Protein AF-A0A8K1RCS8-F1 (afdb_monomer)

Mean predicted aligned error: 13.16 Å

pLDDT: mean 82.78, std 12.38, range [50.38, 97.38]

Organism: NCBI:txid2218478

Foldseek 3Di:
DVPPVVVVVVVVVLVVLLVVLLVLLVPDDLADVVVVVVCPDPVNVVLLVLLVVLLVCVVVVVLVVPDPVVNVVSVVSVVVNVVVVVVVLVNSVVSLVVCVPVVLVSLQPDDDPSRVVSSVSSNVSNVCVSVCVVVVVVVVVLVVLVVVQVVCVVVVHHRDRVVVVVVVCCVPVNDDPPVVVVVVVVVVVVVVVVVVVVVVVVVVVLVPDDPVVNVVVVVVVVVVVVVD

Sequence (228 aa):
MKNKCHQILLSKIEKNSICLGIKKGYNIGILPDNLYKLYNNIVIRILRFIGGVCLLLVFTSYYLKLPIILHNFIIIIGFIQSMQILIILLIKIIYGIYTLKYKSKEFEVRNSPLNQYATQIARIIYCAKIGCAVTGGTAATIAAGASFDSVLEAAGREKVFVPMLGSLYKSVFGELSSHTQERINNIVNSTEANSDNNVSEMIKNYQSMSDQDRLEFLSEINRELEKK

Secondary structure (DSSP, 8-state):
-HHHHHHHHHHHHHHHHHHHHHHHHHHS-SS-HHHHHHHTSHHHHHHHHHHHHHHHHHHTTGGGGS-HHHHHHHHHHHHHHHHHHHHHHHHHHHHHHHHHHH-GGGG---SSTHHHHHHHHHHHHHHHHHHHHHHHHHHHHHHHHHHHHHHHHHTT----HHHHHHHHHHHHH-PPPHHHHHHHHHHHHHHHHHHHHHHHHHHHHHHHS-HHHHHHHHHHHHHHHHT-

Solvent-accessible surface area (backbone atoms only — not comparable to full-atom values): 12337 Å² total; per-residue (Å²): 123,78,65,62,60,52,52,53,51,49,57,56,51,48,57,53,43,48,51,49,15,50,55,51,25,64,70,55,76,64,63,60,69,70,57,52,56,54,57,69,33,67,68,54,47,50,50,51,52,55,17,48,53,27,34,50,31,59,74,68,53,56,43,76,80,50,60,74,76,55,39,58,52,34,52,54,41,17,50,53,38,51,51,51,55,52,55,51,49,51,50,37,50,54,48,42,53,46,44,62,70,76,42,50,72,80,47,57,59,65,100,48,83,75,23,55,59,20,22,51,48,11,49,52,48,37,50,44,55,58,46,44,65,51,44,55,56,48,51,53,49,51,53,50,32,47,54,48,25,53,54,30,44,77,71,78,39,78,64,58,45,58,61,52,50,51,51,52,48,36,72,75,73,42,79,75,52,70,70,56,50,51,50,50,48,53,50,50,53,53,48,52,54,50,49,54,49,52,53,52,49,51,49,50,52,57,69,71,44,53,75,66,57,44,52,52,54,52,50,53,54,52,57,57,59,75,74,110

Structure (mmCIF, N/CA/C/O backbone):
data_AF-A0A8K1RCS8-F1
#
_entry.id   AF-A0A8K1RCS8-F1
#
loop_
_atom_site.group_PDB
_atom_site.id
_atom_site.type_symbol
_atom_site.label_atom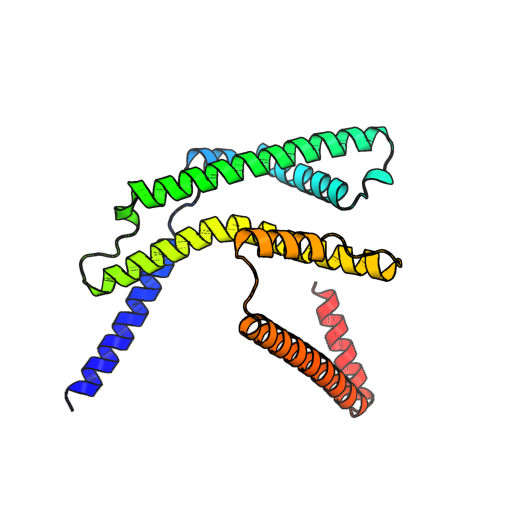_id
_atom_site.label_alt_id
_atom_site.label_comp_id
_atom_site.label_asym_id
_atom_site.label_entity_id
_atom_site.label_seq_id
_atom_site.pdbx_PDB_ins_code
_atom_site.Cartn_x
_atom_site.Cartn_y
_atom_site.Cartn_z
_atom_site.occupancy
_atom_site.B_iso_or_equiv
_atom_site.auth_seq_id
_atom_site.auth_comp_id
_atom_site.auth_asym_id
_atom_site.auth_atom_id
_atom_site.pdbx_PDB_model_num
ATOM 1 N N . MET A 1 1 ? -28.996 -18.098 39.422 1.00 51.28 1 MET A N 1
ATOM 2 C CA . MET A 1 1 ? -29.442 -18.038 38.003 1.00 51.28 1 MET A CA 1
ATOM 3 C C . MET A 1 1 ? -29.463 -16.636 37.366 1.00 51.28 1 MET A C 1
ATOM 5 O O . MET A 1 1 ? -29.365 -16.574 36.148 1.00 51.28 1 MET A O 1
ATOM 9 N N . LYS A 1 2 ? -29.501 -15.514 38.113 1.00 50.38 2 LYS A N 1
ATOM 10 C CA . LYS A 1 2 ? -29.505 -14.143 37.539 1.00 50.38 2 LYS A CA 1
ATOM 11 C C . LYS A 1 2 ? -28.239 -13.726 36.749 1.00 50.38 2 LYS A C 1
ATOM 13 O O . LYS A 1 2 ? -28.338 -12.848 35.902 1.00 50.38 2 LYS A O 1
ATOM 18 N N . ASN A 1 3 ? -27.087 -14.385 36.930 1.00 61.44 3 ASN A N 1
ATOM 19 C CA . ASN A 1 3 ? -25.831 -13.991 36.259 1.00 61.44 3 ASN A CA 1
ATOM 20 C C . ASN A 1 3 ? -25.686 -14.452 34.799 1.00 61.44 3 ASN A C 1
ATOM 22 O O . ASN A 1 3 ? -25.010 -13.788 34.018 1.00 61.44 3 ASN A O 1
ATOM 26 N N . LYS A 1 4 ? -26.331 -15.553 34.392 1.00 68.81 4 LYS A N 1
ATOM 27 C CA . LYS A 1 4 ? -26.118 -16.123 33.048 1.00 68.81 4 LYS A CA 1
ATOM 28 C C . LYS A 1 4 ? -26.803 -15.295 31.953 1.00 68.81 4 LYS A C 1
ATOM 30 O O . LYS A 1 4 ? -26.231 -15.070 30.895 1.00 68.81 4 LYS A O 1
ATOM 35 N N . CYS A 1 5 ? -27.998 -14.775 32.240 1.00 53.81 5 CYS A N 1
ATOM 36 C CA . CYS A 1 5 ? -28.732 -13.909 31.314 1.00 53.81 5 CYS A CA 1
ATOM 37 C C . CYS A 1 5 ? -28.045 -12.542 31.150 1.00 53.81 5 CYS A C 1
ATOM 39 O O . CYS A 1 5 ? -27.926 -12.043 30.034 1.00 53.81 5 CYS A O 1
ATOM 41 N N . HIS A 1 6 ? -27.502 -11.981 32.239 1.00 56.72 6 HIS A N 1
ATOM 42 C CA . HIS A 1 6 ? -26.775 -10.713 32.191 1.00 56.72 6 HIS A CA 1
ATOM 43 C C . HIS A 1 6 ? -25.483 -10.814 31.362 1.00 56.72 6 HIS A C 1
ATOM 45 O O . HIS A 1 6 ? -25.222 -9.930 30.551 1.00 56.72 6 HIS A O 1
ATOM 51 N N . GLN A 1 7 ? -24.737 -11.922 31.474 1.00 67.56 7 GLN A N 1
ATOM 52 C CA . GLN A 1 7 ? -23.548 -12.172 30.645 1.00 67.56 7 GLN A CA 1
ATOM 53 C C . GLN A 1 7 ? -23.877 -12.331 29.152 1.00 67.56 7 GLN A C 1
ATOM 55 O O . GLN A 1 7 ? -23.175 -11.777 28.307 1.00 67.56 7 GLN A O 1
ATOM 60 N N . ILE A 1 8 ? -24.963 -13.031 28.805 1.00 71.06 8 ILE A N 1
ATOM 61 C CA . ILE A 1 8 ? -25.374 -13.193 27.399 1.00 71.06 8 ILE A CA 1
ATOM 62 C C . ILE A 1 8 ? -25.787 -11.839 26.800 1.00 71.06 8 ILE A C 1
ATOM 64 O O . ILE A 1 8 ? -25.377 -11.514 25.684 1.00 71.06 8 ILE A O 1
ATOM 68 N N . LEU A 1 9 ? -26.530 -11.019 27.550 1.00 61.28 9 LEU A N 1
ATOM 69 C CA . LEU A 1 9 ? -26.919 -9.669 27.128 1.00 61.28 9 LEU A CA 1
ATOM 70 C C . LEU A 1 9 ? -25.708 -8.743 26.960 1.00 61.28 9 LEU A C 1
ATOM 72 O O . LEU A 1 9 ? -25.610 -8.078 25.932 1.00 61.28 9 LEU A O 1
ATOM 76 N N . LEU A 1 10 ? -24.759 -8.755 27.903 1.00 58.88 10 LEU A N 1
ATOM 77 C CA . LEU A 1 10 ? -23.519 -7.977 27.802 1.00 58.88 10 LEU A CA 1
ATOM 78 C C . LEU A 1 10 ? -22.701 -8.381 26.569 1.00 58.88 10 LEU A C 1
ATOM 80 O O . LEU A 1 10 ? -22.340 -7.511 25.783 1.00 58.88 10 LEU A O 1
ATOM 84 N N . SER A 1 11 ? -22.539 -9.683 26.305 1.00 64.25 11 SER A N 1
ATOM 85 C CA . SER A 1 11 ? -21.793 -10.161 25.128 1.00 64.25 11 SER A CA 1
ATOM 86 C C . SER A 1 11 ? -22.438 -9.766 23.789 1.00 64.25 11 SER A C 1
ATOM 88 O O . SER A 1 11 ? -21.748 -9.505 22.801 1.00 64.25 11 SER A O 1
ATOM 90 N N . LYS A 1 12 ? -23.777 -9.694 23.733 1.00 62.44 12 LYS A N 1
ATOM 91 C CA . LYS A 1 12 ? -24.521 -9.308 22.523 1.00 62.44 12 LYS A CA 1
ATOM 92 C C . LYS A 1 12 ? -24.509 -7.790 22.315 1.00 62.44 12 LYS A C 1
ATOM 94 O O . LYS A 1 12 ? -24.445 -7.330 21.176 1.00 62.44 12 LYS A O 1
ATOM 99 N N . ILE A 1 13 ? -24.527 -7.020 23.404 1.00 59.69 13 ILE A N 1
ATOM 100 C CA . ILE A 1 13 ? -24.398 -5.558 23.386 1.00 59.69 13 ILE A CA 1
ATOM 101 C C . ILE A 1 13 ? -22.963 -5.144 23.008 1.00 59.69 13 ILE A C 1
ATOM 103 O O . ILE A 1 13 ? -22.799 -4.253 22.176 1.00 59.69 13 ILE A O 1
ATOM 107 N N . GLU A 1 14 ? -21.936 -5.824 23.529 1.00 61.47 14 GLU A N 1
ATOM 108 C CA . GLU A 1 14 ? -20.519 -5.573 23.206 1.00 61.47 14 GLU A CA 1
ATOM 109 C C . GLU A 1 14 ? -20.187 -5.828 21.733 1.00 61.47 14 GLU A C 1
ATOM 111 O O . GLU A 1 14 ? -19.519 -5.018 21.089 1.00 61.47 14 GLU A O 1
ATOM 116 N N . LYS A 1 15 ? -20.701 -6.919 21.149 1.00 66.38 15 LYS A N 1
ATOM 117 C CA . LYS A 1 15 ? -20.493 -7.193 19.717 1.00 66.38 15 LYS A CA 1
ATOM 118 C C . LYS A 1 15 ? -21.086 -6.096 18.831 1.00 66.38 15 LYS A C 1
ATOM 120 O O . LYS A 1 15 ? -20.475 -5.711 17.833 1.00 66.38 15 LYS A O 1
ATOM 125 N N . ASN A 1 16 ? -22.238 -5.551 19.218 1.00 76.00 16 ASN A N 1
ATOM 126 C CA . ASN A 1 16 ? -22.871 -4.467 18.475 1.00 76.00 16 ASN A CA 1
ATOM 127 C C . ASN A 1 16 ? -22.120 -3.135 18.635 1.00 76.00 16 ASN A C 1
ATOM 129 O O . ASN A 1 16 ? -21.988 -2.405 17.653 1.00 76.00 16 ASN A O 1
ATOM 133 N N . SER A 1 17 ? -21.583 -2.821 19.818 1.00 77.19 17 SER A N 1
ATOM 134 C CA . SER A 1 17 ? -20.867 -1.557 20.055 1.00 77.19 17 SER A CA 1
ATOM 135 C C . SER A 1 17 ? -19.492 -1.508 19.379 1.00 77.19 17 SER A C 1
ATOM 137 O O . SER A 1 17 ? -19.148 -0.486 18.779 1.00 77.19 17 SER A O 1
ATOM 139 N N . ILE A 1 18 ? -18.736 -2.612 19.383 1.00 80.56 18 ILE A N 1
ATOM 140 C CA . ILE A 1 18 ? -17.445 -2.707 18.678 1.00 80.56 18 ILE A CA 1
ATOM 141 C C . ILE A 1 18 ? -17.654 -2.588 17.163 1.00 80.56 18 ILE A C 1
ATOM 143 O O . ILE A 1 18 ? -16.972 -1.801 16.506 1.00 80.56 18 ILE A O 1
ATOM 147 N N . CYS A 1 19 ? -18.640 -3.303 16.610 1.00 83.56 19 CYS A N 1
ATOM 148 C CA . CYS A 1 19 ? -18.980 -3.227 15.186 1.00 83.56 19 CYS A CA 1
ATOM 149 C C . CYS A 1 19 ? -19.394 -1.804 14.771 1.00 83.56 19 CYS A C 1
ATOM 151 O O . CYS A 1 19 ? -18.969 -1.308 13.726 1.00 83.56 19 CYS A O 1
ATOM 153 N N . LEU A 1 20 ? -20.154 -1.103 15.621 1.00 84.06 20 LEU A N 1
ATOM 154 C CA . LEU A 1 20 ? -20.502 0.304 15.411 1.00 84.06 20 LEU A CA 1
ATOM 155 C C . LEU A 1 20 ? -19.265 1.214 15.412 1.00 84.06 20 LEU A C 1
ATOM 157 O O . LEU A 1 20 ? -19.155 2.069 14.533 1.00 84.06 20 LEU A O 1
ATOM 161 N N . GLY A 1 21 ? -18.327 1.015 16.344 1.00 83.06 21 GLY A N 1
ATOM 162 C CA . GLY A 1 21 ? -17.055 1.746 16.384 1.00 83.06 21 GLY A CA 1
ATOM 163 C C . GLY A 1 21 ? -16.216 1.534 15.119 1.00 83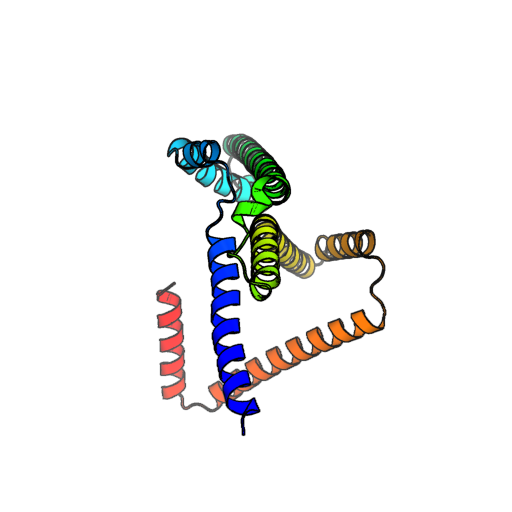.06 21 GLY A C 1
ATOM 164 O O . GLY A 1 21 ? -15.770 2.507 14.508 1.00 83.06 21 GLY A O 1
ATOM 165 N N . ILE A 1 22 ? -16.084 0.280 14.668 1.00 84.81 22 ILE A N 1
ATOM 166 C CA . ILE A 1 22 ? -15.388 -0.080 13.420 1.00 84.81 22 ILE A CA 1
ATOM 167 C C . ILE A 1 22 ? -16.052 0.591 12.217 1.00 84.81 22 ILE A C 1
ATOM 169 O O . ILE A 1 22 ? -15.390 1.296 11.454 1.00 84.81 22 ILE A O 1
ATOM 173 N N . LYS A 1 23 ? -17.372 0.425 12.064 1.00 87.44 23 LYS A N 1
ATOM 174 C CA . LYS A 1 23 ? -18.139 1.000 10.950 1.00 87.44 23 LYS A CA 1
ATOM 175 C C . LYS A 1 23 ? -18.015 2.523 10.914 1.00 87.44 23 LYS A C 1
ATOM 177 O O . LYS A 1 23 ? -17.858 3.103 9.841 1.00 87.44 23 LYS A O 1
ATOM 182 N N . LYS A 1 24 ? -18.052 3.175 12.079 1.00 86.75 24 LYS A N 1
ATOM 183 C CA . LYS A 1 24 ? -17.934 4.632 12.179 1.00 86.75 24 LYS A CA 1
ATOM 184 C C . LYS A 1 24 ? -16.521 5.112 11.848 1.00 86.75 24 LYS A C 1
ATOM 186 O O . LYS A 1 24 ? -16.384 5.998 11.013 1.00 86.75 24 LYS A O 1
ATOM 191 N N . GLY A 1 25 ? -15.488 4.487 12.418 1.00 85.19 25 GLY A N 1
ATOM 192 C CA . GLY A 1 25 ? -14.090 4.791 12.090 1.00 85.19 25 GLY A CA 1
ATOM 193 C C . GLY A 1 25 ? -13.772 4.586 10.604 1.00 85.19 25 GLY A C 1
ATOM 194 O O . GLY A 1 25 ? -13.033 5.372 10.011 1.00 85.19 25 GLY A O 1
ATOM 195 N N . TYR A 1 26 ? -14.386 3.580 9.970 1.00 87.44 26 TYR A N 1
ATOM 196 C CA . TYR A 1 26 ? -14.223 3.320 8.541 1.00 87.44 26 TYR A CA 1
ATOM 197 C C . TYR A 1 26 ? -14.931 4.352 7.651 1.00 87.44 26 TYR A C 1
ATOM 199 O O . TYR A 1 26 ? -14.370 4.753 6.631 1.00 87.44 26 TYR A O 1
ATOM 207 N N . ASN A 1 27 ? -16.118 4.825 8.037 1.00 89.88 27 ASN A N 1
ATOM 208 C CA . ASN A 1 27 ? -16.892 5.783 7.240 1.00 89.88 27 ASN A CA 1
ATOM 209 C C . ASN A 1 27 ? -16.335 7.214 7.254 1.00 89.88 27 ASN A C 1
ATOM 211 O O . ASN A 1 27 ? -16.700 8.007 6.390 1.00 89.88 27 ASN A O 1
ATOM 215 N N . ILE A 1 28 ? -15.453 7.560 8.195 1.00 91.25 28 ILE A N 1
ATOM 216 C CA . ILE A 1 28 ? -14.842 8.893 8.231 1.00 91.25 28 ILE A CA 1
ATOM 217 C C . ILE A 1 28 ? -13.851 9.036 7.063 1.00 91.25 28 ILE A C 1
ATOM 219 O O . ILE A 1 28 ? -12.976 8.186 6.825 1.00 91.25 28 ILE A O 1
ATOM 223 N N . GLY A 1 29 ? -14.023 10.118 6.301 1.00 91.19 29 GLY A N 1
ATOM 224 C CA . GLY A 1 29 ? -13.191 10.456 5.151 1.00 91.19 29 GLY A CA 1
ATOM 225 C C . GLY A 1 29 ? -11.774 10.847 5.574 1.00 91.19 29 GLY A C 1
ATOM 226 O O . GLY A 1 29 ? -11.593 11.655 6.476 1.00 91.19 29 GLY A O 1
ATOM 227 N N . ILE A 1 30 ? -10.765 10.280 4.907 1.00 89.56 30 ILE A N 1
ATOM 228 C CA . ILE A 1 30 ? -9.340 10.557 5.188 1.00 89.56 30 ILE A CA 1
ATOM 229 C C . ILE A 1 30 ? -8.840 11.801 4.439 1.00 89.56 30 ILE A C 1
ATOM 231 O O . ILE A 1 30 ? -7.794 12.349 4.772 1.00 89.56 30 ILE A O 1
ATOM 235 N N . LEU A 1 31 ? -9.542 12.223 3.385 1.00 89.56 31 LEU A N 1
ATOM 236 C CA . LEU A 1 31 ? -9.171 13.385 2.580 1.00 89.56 31 LEU A CA 1
ATOM 237 C C . LEU A 1 31 ? -10.217 14.485 2.744 1.00 89.56 31 LEU A C 1
ATOM 239 O O . LEU A 1 31 ? -11.400 14.170 2.873 1.00 89.56 31 LEU A O 1
ATOM 243 N N . PRO A 1 32 ? -9.804 15.757 2.659 1.00 91.25 32 PRO A N 1
ATOM 244 C CA . PRO A 1 32 ? -10.74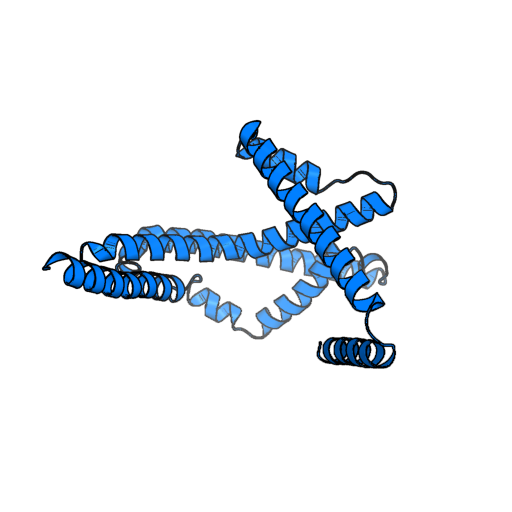5 16.854 2.526 1.00 91.25 32 PRO A CA 1
ATOM 245 C C . PRO A 1 32 ? -11.445 16.801 1.159 1.00 91.25 32 PRO A C 1
ATOM 247 O O . PRO A 1 32 ? -10.852 16.402 0.151 1.00 91.25 32 PRO A O 1
ATOM 250 N N . ASP A 1 33 ? -12.691 17.270 1.107 1.00 92.81 33 ASP A N 1
ATOM 251 C CA . ASP A 1 33 ? -13.561 17.162 -0.075 1.00 92.81 33 ASP A CA 1
ATOM 252 C C . ASP A 1 33 ? -12.970 17.824 -1.329 1.00 92.81 33 ASP A C 1
ATOM 254 O O . ASP A 1 33 ? -13.123 17.326 -2.444 1.00 92.81 33 ASP A O 1
ATOM 258 N N . ASN A 1 34 ? -12.229 18.922 -1.157 1.00 92.88 34 ASN A N 1
ATOM 259 C CA . ASN A 1 34 ? -11.560 19.618 -2.260 1.00 92.88 34 ASN A CA 1
ATOM 260 C C . ASN A 1 34 ? -10.504 18.734 -2.938 1.00 92.88 34 ASN A C 1
ATOM 262 O O . ASN A 1 34 ? -10.410 18.702 -4.165 1.00 92.88 34 ASN A O 1
ATOM 266 N N . LEU A 1 35 ? -9.745 17.968 -2.148 1.00 92.00 35 LEU A N 1
ATOM 267 C CA . LEU A 1 35 ? -8.784 17.004 -2.679 1.00 92.00 35 LEU A CA 1
ATOM 268 C C . LEU A 1 35 ? -9.494 15.830 -3.345 1.00 92.00 35 LEU A C 1
ATOM 270 O O . LEU A 1 35 ? -9.018 15.353 -4.369 1.00 92.00 35 LEU A O 1
ATOM 274 N N . TYR A 1 36 ? -10.638 15.393 -2.814 1.00 92.38 36 TYR A N 1
ATOM 275 C CA . TYR A 1 36 ? -11.432 14.340 -3.447 1.00 92.38 36 TYR A CA 1
ATOM 276 C C . TYR A 1 36 ? -11.894 14.752 -4.853 1.00 92.38 36 TYR A C 1
ATOM 278 O O . TYR A 1 36 ? -11.739 13.987 -5.805 1.00 92.38 36 TYR A O 1
ATOM 286 N N . LYS A 1 37 ? -12.365 15.997 -5.013 1.00 94.69 37 LYS A N 1
ATOM 287 C CA . LYS A 1 37 ? -12.727 16.565 -6.323 1.00 94.69 37 LYS A CA 1
ATOM 288 C C . LYS A 1 37 ? -11.536 16.615 -7.282 1.00 94.69 37 LYS A C 1
ATOM 290 O O . LYS A 1 37 ? -11.675 16.211 -8.433 1.00 94.69 37 LYS A O 1
ATOM 295 N N . LEU A 1 38 ? -10.366 17.051 -6.805 1.00 93.00 38 LEU A N 1
ATOM 296 C CA . LEU A 1 38 ? -9.138 17.077 -7.609 1.00 93.00 38 LEU A CA 1
ATOM 297 C C . LEU A 1 38 ? -8.734 15.669 -8.073 1.00 93.00 38 LEU A C 1
ATOM 299 O O . LEU A 1 38 ? -8.384 15.468 -9.232 1.00 93.00 38 LEU A O 1
ATOM 303 N N . TYR A 1 39 ? -8.820 14.686 -7.178 1.00 90.62 39 TYR A N 1
ATOM 304 C CA . TYR A 1 39 ? -8.468 13.293 -7.455 1.00 90.62 39 TYR A CA 1
ATOM 305 C C . TYR A 1 39 ? -9.402 12.592 -8.427 1.00 90.62 39 TYR A C 1
ATOM 307 O O . TYR A 1 39 ? -8.977 11.687 -9.146 1.00 90.62 39 TYR A O 1
ATOM 315 N N . ASN A 1 40 ? -10.673 12.982 -8.420 1.00 93.94 40 ASN A N 1
ATOM 316 C CA . ASN A 1 40 ? -11.662 12.412 -9.315 1.00 93.94 40 ASN A CA 1
ATOM 317 C C . ASN A 1 40 ? -11.581 13.004 -10.733 1.00 93.94 40 ASN A C 1
ATOM 319 O O . ASN A 1 40 ? -12.285 12.550 -11.631 1.00 93.94 40 ASN A O 1
ATOM 323 N N . ASN A 1 41 ? -10.717 14.001 -10.956 1.00 96.69 41 ASN A N 1
ATOM 324 C CA . ASN A 1 41 ? -10.464 14.531 -12.287 1.00 96.69 41 ASN A CA 1
ATOM 325 C C . ASN A 1 41 ? -9.743 13.484 -13.156 1.00 96.69 41 ASN A C 1
ATOM 327 O O . ASN A 1 41 ? -8.716 12.920 -12.763 1.00 96.69 41 ASN A O 1
ATOM 331 N N . ILE A 1 42 ? -10.266 13.252 -14.363 1.00 97.06 42 ILE A N 1
ATOM 332 C CA . ILE A 1 42 ? -9.737 12.270 -15.315 1.00 97.06 42 ILE A CA 1
ATOM 333 C C . ILE A 1 42 ? -8.264 12.522 -15.665 1.00 97.06 42 ILE A C 1
ATOM 335 O O . ILE A 1 42 ? -7.488 11.572 -15.746 1.00 97.06 42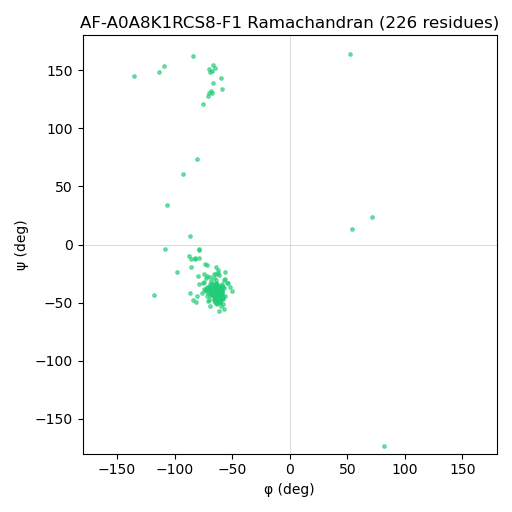 ILE A O 1
ATOM 339 N N . VAL A 1 43 ? -7.853 13.789 -15.780 1.00 96.12 43 VAL A N 1
ATOM 340 C CA . VAL A 1 43 ? -6.476 14.170 -16.130 1.00 96.12 43 VAL A CA 1
ATOM 341 C C . VAL A 1 43 ? -5.503 13.728 -15.041 1.00 96.12 43 VAL A C 1
ATOM 343 O O . VAL A 1 43 ? -4.498 13.083 -15.328 1.00 96.12 43 VAL A O 1
ATOM 346 N N . ILE A 1 44 ? -5.834 13.997 -13.775 1.00 94.31 44 ILE A N 1
ATOM 347 C CA . ILE A 1 44 ? -5.014 13.592 -12.624 1.00 94.31 44 ILE A CA 1
ATOM 348 C C . ILE A 1 44 ? -4.959 12.067 -12.508 1.00 94.31 44 ILE A C 1
ATOM 350 O O . ILE A 1 44 ? -3.919 11.507 -12.160 1.00 94.31 44 ILE A O 1
ATOM 354 N N . ARG A 1 45 ? -6.058 11.376 -12.831 1.00 94.94 45 ARG A N 1
ATOM 355 C CA . ARG A 1 45 ? -6.109 9.911 -12.812 1.00 94.94 45 ARG A CA 1
ATOM 356 C C . ARG A 1 45 ? -5.188 9.290 -13.864 1.00 94.94 45 ARG A C 1
ATOM 358 O O . ARG A 1 45 ? -4.469 8.349 -13.529 1.00 94.94 45 ARG A O 1
ATOM 365 N N . ILE A 1 46 ? -5.192 9.821 -15.088 1.00 95.88 46 ILE A N 1
ATOM 366 C CA . ILE A 1 46 ? -4.303 9.377 -16.173 1.00 95.88 46 ILE A CA 1
ATOM 367 C C . ILE A 1 46 ? -2.847 9.692 -15.822 1.00 95.88 46 ILE A C 1
ATOM 369 O O . ILE A 1 46 ? -2.006 8.797 -15.891 1.00 95.88 46 ILE A O 1
ATOM 373 N N . LEU A 1 47 ? -2.564 10.917 -15.363 1.00 94.94 47 LEU A N 1
ATOM 374 C CA . LEU A 1 47 ? -1.221 11.323 -14.943 1.00 94.94 47 LEU A CA 1
ATOM 375 C C . LEU A 1 47 ? -0.675 10.395 -13.855 1.00 94.94 47 LEU A C 1
ATOM 377 O O . LEU A 1 47 ? 0.453 9.937 -13.965 1.00 94.94 47 LEU A O 1
ATOM 381 N N . ARG A 1 48 ? -1.494 10.044 -12.855 1.00 93.81 48 ARG A N 1
ATOM 382 C CA . ARG A 1 48 ? -1.102 9.119 -11.783 1.00 93.81 48 ARG A CA 1
ATOM 383 C C . ARG A 1 48 ? -0.803 7.713 -12.298 1.00 93.81 48 ARG A C 1
ATOM 385 O O . ARG A 1 48 ? 0.084 7.050 -11.771 1.00 93.81 48 ARG A O 1
ATOM 392 N N . PHE A 1 49 ? -1.565 7.237 -13.281 1.00 95.94 49 PHE A N 1
ATOM 393 C CA . PHE A 1 49 ? -1.346 5.917 -13.865 1.00 95.94 49 PHE A CA 1
ATOM 394 C C . PHE A 1 49 ? -0.041 5.883 -14.668 1.00 95.94 49 PHE A C 1
ATOM 396 O O . PHE A 1 49 ? 0.829 5.066 -14.373 1.00 95.94 49 PHE A O 1
ATOM 403 N N . ILE A 1 50 ? 0.134 6.822 -15.604 1.00 96.94 50 ILE A N 1
ATOM 404 C CA . ILE A 1 50 ? 1.353 6.942 -16.420 1.00 96.94 50 ILE A CA 1
ATOM 405 C C . ILE A 1 50 ? 2.566 7.194 -15.522 1.00 96.94 50 ILE A C 1
ATOM 407 O O . ILE A 1 50 ? 3.570 6.494 -15.620 1.00 96.94 50 ILE A O 1
ATOM 411 N N . GLY A 1 51 ? 2.444 8.142 -14.595 1.00 96.31 51 GLY A N 1
ATOM 412 C CA . GLY A 1 51 ? 3.472 8.465 -13.618 1.00 96.31 51 GLY A CA 1
ATOM 413 C C . GLY A 1 51 ? 3.847 7.272 -12.751 1.00 96.31 51 GLY A C 1
ATOM 414 O O . GLY A 1 51 ? 5.028 7.059 -12.499 1.00 96.31 51 GLY A O 1
ATOM 415 N N . GLY A 1 52 ? 2.872 6.464 -12.328 1.00 94.44 52 GLY A N 1
ATOM 416 C CA . GLY A 1 52 ? 3.114 5.232 -11.577 1.00 94.44 52 GLY A CA 1
ATOM 417 C C . GLY A 1 52 ? 3.915 4.201 -12.373 1.00 94.44 52 GLY A C 1
ATOM 418 O O . GLY A 1 52 ? 4.858 3.623 -11.836 1.00 94.44 52 GLY A O 1
ATOM 419 N N . VAL A 1 53 ? 3.599 4.018 -13.659 1.00 95.25 53 VAL A N 1
ATOM 420 C CA . VAL A 1 53 ? 4.371 3.139 -14.555 1.00 95.25 53 VAL A CA 1
ATOM 421 C C . VAL A 1 53 ? 5.793 3.671 -14.746 1.00 95.25 53 VAL A C 1
ATOM 423 O O . VAL A 1 53 ? 6.748 2.911 -14.606 1.00 95.25 53 VAL A O 1
ATOM 426 N N . CYS A 1 54 ? 5.963 4.974 -14.993 1.00 97.19 54 CYS A N 1
ATOM 427 C CA . CYS A 1 54 ? 7.286 5.597 -15.102 1.00 97.19 54 CYS A CA 1
ATOM 428 C C . CYS A 1 54 ? 8.100 5.437 -13.813 1.00 97.19 54 CYS A C 1
ATOM 430 O O . CYS A 1 54 ? 9.263 5.049 -13.869 1.00 97.19 54 CYS A O 1
ATOM 432 N N . LEU A 1 55 ? 7.486 5.677 -12.653 1.00 94.19 55 LEU A N 1
ATOM 433 C CA . LEU A 1 55 ? 8.115 5.488 -11.348 1.00 94.19 55 LEU A CA 1
ATOM 434 C C . LEU A 1 55 ? 8.574 4.032 -11.161 1.00 94.19 55 LEU A C 1
ATOM 436 O O . LEU A 1 55 ? 9.694 3.796 -10.718 1.00 94.19 55 LEU A O 1
ATOM 440 N N . LEU A 1 56 ? 7.746 3.055 -11.545 1.00 91.12 56 LEU A N 1
ATOM 441 C CA . LEU A 1 56 ? 8.090 1.631 -11.480 1.00 91.12 56 LEU A CA 1
ATOM 442 C C . LEU A 1 56 ? 9.254 1.283 -12.418 1.00 91.12 56 LEU A C 1
ATOM 444 O O . LEU A 1 56 ? 10.159 0.546 -12.027 1.00 91.12 56 LEU A O 1
ATOM 448 N N . LEU A 1 57 ? 9.282 1.847 -13.628 1.00 92.94 57 LEU A N 1
ATOM 449 C CA . LEU A 1 57 ? 10.401 1.688 -14.564 1.00 92.94 57 LEU A CA 1
ATOM 450 C C . LEU A 1 57 ? 11.707 2.276 -14.019 1.00 92.94 57 LEU A C 1
ATOM 452 O O . LEU A 1 57 ? 12.762 1.671 -14.215 1.00 92.94 57 LEU A O 1
ATOM 456 N N . VAL A 1 58 ? 11.640 3.419 -13.325 1.00 93.75 58 VAL A N 1
ATOM 457 C CA . VAL A 1 58 ? 12.792 4.017 -12.627 1.00 93.75 58 VAL A CA 1
ATOM 458 C C . VAL A 1 58 ? 13.269 3.092 -11.509 1.00 93.75 58 VAL A C 1
ATOM 460 O O . VAL A 1 58 ? 14.448 2.750 -11.475 1.00 93.75 58 VAL A O 1
ATOM 463 N N . PHE A 1 59 ? 12.366 2.618 -10.645 1.00 85.75 59 PHE A N 1
ATOM 464 C CA . PHE A 1 59 ? 12.722 1.726 -9.534 1.00 85.75 59 PHE A CA 1
ATOM 465 C C . PHE A 1 59 ? 13.317 0.393 -9.994 1.00 85.75 59 PHE A C 1
ATOM 467 O O . PHE A 1 59 ? 14.287 -0.083 -9.415 1.00 85.75 59 PHE A O 1
ATOM 474 N N . THR A 1 60 ? 12.771 -0.199 -11.055 1.00 85.94 60 THR A N 1
ATOM 475 C CA . THR A 1 60 ? 13.276 -1.462 -11.621 1.00 85.94 60 THR A CA 1
ATOM 476 C C . THR A 1 60 ? 14.523 -1.277 -12.483 1.00 85.94 60 THR A C 1
ATOM 478 O O . THR A 1 60 ? 15.065 -2.260 -12.984 1.00 85.94 60 THR A O 1
ATOM 481 N N . SER A 1 61 ? 14.974 -0.034 -12.701 1.00 91.69 61 SER A N 1
ATOM 482 C CA . SER A 1 61 ? 16.057 0.312 -13.634 1.00 91.69 61 SER A CA 1
ATOM 483 C C . SER A 1 61 ? 15.837 -0.198 -15.068 1.00 91.69 61 SER A C 1
ATOM 485 O O . SER A 1 61 ? 16.745 -0.153 -15.898 1.00 91.69 61 SER A O 1
ATOM 487 N N . TYR A 1 62 ? 14.619 -0.645 -15.401 1.00 90.62 62 TYR A N 1
ATOM 488 C CA . TYR A 1 62 ? 14.281 -1.158 -16.728 1.00 90.62 62 TYR A CA 1
ATOM 489 C C . TYR A 1 62 ? 14.359 -0.058 -17.786 1.00 90.62 62 TYR A C 1
ATOM 491 O O . TYR A 1 62 ? 14.618 -0.335 -18.959 1.00 90.62 62 TYR A O 1
ATOM 499 N N . TYR A 1 63 ? 14.196 1.201 -17.363 1.00 94.06 63 TYR A N 1
ATOM 500 C CA . TYR A 1 63 ? 14.335 2.345 -18.250 1.00 94.06 63 TYR A CA 1
ATOM 501 C C . TYR A 1 63 ? 15.675 2.331 -18.993 1.00 94.06 63 TYR A C 1
ATOM 503 O O . TYR A 1 63 ? 15.660 2.672 -20.163 1.00 94.06 63 TYR A O 1
ATOM 511 N N . LEU A 1 64 ? 16.775 1.827 -18.406 1.00 93.94 64 LEU A N 1
ATOM 512 C CA . LEU A 1 64 ? 18.111 1.786 -19.023 1.00 93.94 64 LEU A CA 1
ATOM 513 C C . LEU A 1 64 ? 18.166 1.058 -20.380 1.00 93.94 64 LEU A C 1
ATOM 515 O O . LEU A 1 64 ? 19.045 1.354 -21.185 1.00 93.94 64 LEU A O 1
ATOM 519 N N . LYS A 1 65 ? 17.224 0.147 -20.665 1.00 96.19 65 LYS A N 1
ATOM 520 C CA . LYS A 1 65 ? 17.133 -0.576 -21.951 1.00 96.19 65 LYS A CA 1
ATOM 521 C C . LYS A 1 65 ? 16.429 0.215 -23.063 1.00 96.19 65 LYS A C 1
ATOM 523 O O . LYS A 1 65 ? 16.445 -0.204 -24.216 1.00 96.19 65 LYS A O 1
ATOM 528 N N . LEU A 1 66 ? 15.773 1.322 -22.723 1.00 95.31 66 LEU A N 1
ATOM 529 C CA . LEU A 1 66 ? 15.052 2.186 -23.660 1.00 95.31 66 LEU A CA 1
ATOM 530 C C . LEU A 1 66 ? 16.008 3.193 -24.327 1.00 95.31 66 LEU A C 1
ATOM 532 O O . LEU A 1 66 ? 17.106 3.417 -23.820 1.00 95.31 66 LEU A O 1
ATOM 536 N N . PRO A 1 67 ? 15.632 3.820 -25.457 1.00 96.81 67 PRO A N 1
ATOM 537 C CA . PRO A 1 67 ? 16.477 4.833 -26.085 1.00 96.81 67 PRO A CA 1
ATOM 538 C C . PRO A 1 67 ? 16.639 6.073 -25.189 1.00 96.81 67 PRO A C 1
ATOM 540 O O . PRO A 1 67 ? 15.738 6.439 -24.434 1.00 96.81 67 PRO A O 1
ATOM 543 N N . ILE A 1 68 ? 17.774 6.766 -25.333 1.00 95.12 68 ILE A N 1
ATOM 544 C CA . ILE A 1 68 ? 18.201 7.907 -24.495 1.00 95.12 68 ILE A CA 1
ATOM 545 C C . ILE A 1 68 ? 17.143 9.014 -24.369 1.00 95.12 68 ILE A C 1
ATOM 547 O O . ILE A 1 68 ? 16.966 9.586 -23.296 1.00 95.12 68 ILE A O 1
ATOM 551 N N . ILE A 1 69 ? 16.391 9.297 -25.436 1.00 95.50 69 ILE A N 1
ATOM 552 C CA . ILE A 1 69 ? 15.335 10.324 -25.413 1.00 95.50 69 ILE A CA 1
ATOM 553 C C . ILE A 1 69 ? 14.220 9.944 -24.420 1.00 95.50 69 ILE A C 1
ATOM 555 O O . ILE A 1 69 ? 13.726 10.792 -23.677 1.00 95.50 69 ILE A O 1
ATOM 559 N N . LEU A 1 70 ? 13.856 8.658 -24.365 1.00 96.38 70 LEU A N 1
ATOM 560 C CA . LEU A 1 70 ? 12.829 8.137 -23.461 1.00 96.38 70 LEU A CA 1
ATOM 561 C C . LEU A 1 70 ? 13.307 8.087 -22.003 1.00 96.38 70 LEU A C 1
ATOM 563 O O . LEU A 1 70 ? 12.481 8.251 -21.106 1.00 96.38 70 LEU A O 1
ATOM 567 N N . HIS A 1 71 ? 14.614 7.926 -21.744 1.00 95.56 71 HIS A N 1
ATOM 568 C CA . HIS A 1 71 ? 15.162 7.941 -20.376 1.00 95.56 71 HIS A CA 1
ATOM 569 C C . HIS A 1 71 ? 14.826 9.232 -19.643 1.00 95.56 71 HIS A C 1
ATOM 571 O O . HIS A 1 71 ? 14.219 9.189 -18.574 1.00 95.56 71 HIS A O 1
ATOM 577 N N . ASN A 1 72 ? 15.189 10.374 -20.231 1.00 95.06 72 ASN A N 1
ATOM 578 C CA . ASN A 1 72 ? 15.002 11.676 -19.593 1.00 95.06 72 ASN A CA 1
ATOM 579 C C . ASN A 1 72 ? 13.522 11.934 -19.298 1.00 95.06 72 ASN A C 1
ATOM 581 O O . ASN A 1 72 ? 13.172 12.404 -18.217 1.00 95.06 72 ASN A O 1
ATOM 585 N N . PHE A 1 73 ? 12.644 11.558 -20.228 1.00 96.88 73 PHE A N 1
ATOM 586 C CA . PHE A 1 73 ? 11.204 11.711 -20.061 1.00 96.88 73 PHE A CA 1
ATOM 587 C C . PHE A 1 73 ? 10.653 10.854 -18.911 1.00 96.88 73 PHE A C 1
ATOM 589 O O . PHE A 1 73 ? 9.914 11.357 -18.064 1.00 96.88 73 PHE A O 1
ATOM 596 N N . ILE A 1 74 ? 11.059 9.582 -18.836 1.00 97.38 74 ILE A N 1
ATOM 597 C CA . ILE A 1 74 ? 10.642 8.659 -17.770 1.00 97.38 74 ILE A CA 1
ATOM 598 C C . ILE A 1 74 ? 11.124 9.146 -16.402 1.00 97.38 74 ILE A C 1
ATOM 600 O O . ILE A 1 74 ? 10.345 9.126 -15.448 1.00 97.38 74 ILE A O 1
ATOM 604 N N . ILE A 1 75 ? 12.369 9.621 -16.305 1.00 96.00 75 ILE A N 1
ATOM 605 C CA . ILE A 1 75 ? 12.935 10.139 -15.052 1.00 96.00 75 ILE A CA 1
ATOM 606 C C . ILE A 1 75 ? 12.179 11.392 -14.597 1.00 96.00 75 ILE A C 1
ATOM 608 O O . ILE A 1 75 ? 11.775 11.464 -13.437 1.00 96.00 75 ILE A O 1
ATOM 612 N N . ILE A 1 76 ? 11.932 12.353 -15.496 1.00 96.62 76 ILE A N 1
ATOM 613 C CA . ILE A 1 76 ? 11.209 13.592 -15.165 1.00 96.62 76 ILE A CA 1
ATOM 614 C C . ILE A 1 76 ? 9.783 13.279 -14.698 1.00 96.62 76 ILE A C 1
ATOM 616 O O . IL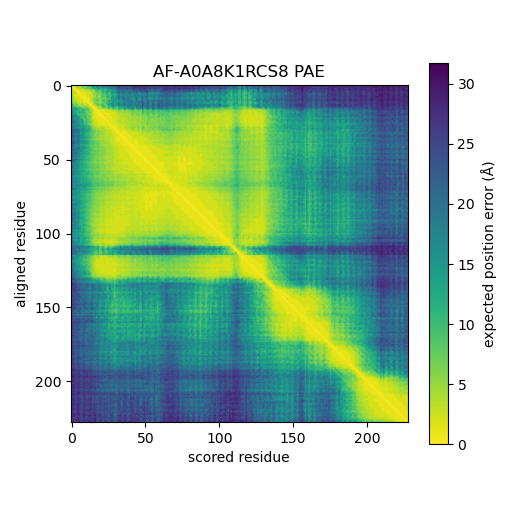E A 1 76 ? 9.354 13.772 -13.653 1.00 96.62 76 ILE A O 1
ATOM 620 N N . ILE A 1 77 ? 9.052 12.428 -15.424 1.00 96.50 77 ILE A N 1
ATOM 621 C CA . ILE A 1 77 ? 7.686 12.045 -15.040 1.00 96.50 77 ILE A CA 1
ATOM 622 C C . ILE A 1 77 ? 7.678 11.262 -13.727 1.00 96.50 77 ILE A C 1
ATOM 624 O O . ILE A 1 77 ? 6.851 11.542 -12.858 1.00 96.50 77 ILE A O 1
ATOM 628 N N . GLY A 1 78 ? 8.596 10.309 -13.556 1.00 95.06 78 GLY A N 1
ATOM 629 C CA . GLY A 1 78 ? 8.733 9.549 -12.315 1.00 95.06 78 GLY A CA 1
ATOM 630 C C . GLY A 1 78 ? 9.018 10.463 -11.122 1.00 95.06 78 GLY A C 1
ATOM 631 O O . GLY A 1 78 ? 8.410 10.309 -10.063 1.00 95.06 78 GLY A O 1
ATOM 632 N N . PHE A 1 79 ? 9.867 11.476 -11.305 1.00 94.94 79 PHE A N 1
ATOM 633 C CA . PHE A 1 79 ? 10.163 12.468 -10.275 1.00 94.94 79 PHE A CA 1
ATOM 634 C C . PHE A 1 79 ? 8.942 13.326 -9.918 1.00 94.94 79 PHE A C 1
ATOM 636 O O . PHE A 1 79 ? 8.618 13.466 -8.736 1.00 94.94 79 PHE A O 1
ATOM 643 N N . ILE A 1 80 ? 8.217 13.841 -10.918 1.00 95.31 80 ILE A N 1
ATOM 644 C CA . ILE A 1 80 ? 6.970 14.596 -10.699 1.00 95.31 80 ILE A CA 1
ATOM 645 C C . ILE A 1 80 ? 5.948 13.730 -9.955 1.00 95.31 80 ILE A C 1
ATOM 647 O O . ILE A 1 80 ? 5.350 14.188 -8.980 1.00 95.31 80 ILE A O 1
ATOM 651 N N . GLN A 1 81 ? 5.785 12.466 -10.356 1.00 95.31 81 GLN A N 1
ATOM 652 C CA . GLN A 1 81 ? 4.887 11.523 -9.691 1.00 95.31 81 GLN A CA 1
ATOM 653 C C . GLN A 1 81 ? 5.297 11.278 -8.233 1.00 95.31 81 GLN A C 1
ATOM 655 O O . GLN A 1 81 ? 4.438 11.251 -7.350 1.00 95.31 81 GLN A O 1
ATOM 660 N N . SER A 1 82 ? 6.596 11.114 -7.971 1.00 93.25 82 SER A N 1
ATOM 661 C CA . SER A 1 82 ? 7.135 10.934 -6.619 1.00 93.25 82 SER A CA 1
ATOM 662 C C . SER A 1 82 ? 6.811 12.136 -5.727 1.00 93.25 82 SER A C 1
ATOM 664 O O . SER A 1 82 ? 6.250 11.975 -4.640 1.00 93.25 82 SER A O 1
ATOM 666 N N . MET A 1 83 ? 7.041 13.354 -6.230 1.00 94.06 83 MET A N 1
ATOM 667 C CA . MET A 1 83 ? 6.687 14.590 -5.523 1.00 94.06 83 MET A CA 1
ATOM 668 C C . MET A 1 83 ? 5.182 14.708 -5.288 1.00 94.06 83 MET A C 1
ATOM 670 O O . MET A 1 83 ? 4.755 15.068 -4.189 1.00 94.06 83 MET A O 1
ATOM 674 N N . GLN A 1 84 ? 4.362 14.347 -6.278 1.00 93.00 84 GLN A N 1
ATOM 675 C CA . GLN A 1 84 ? 2.909 14.330 -6.134 1.00 93.00 84 GLN A CA 1
ATOM 676 C C . GLN A 1 84 ? 2.492 13.399 -4.982 1.00 93.00 84 GLN A C 1
ATOM 678 O O . GLN A 1 84 ? 1.760 13.821 -4.082 1.00 93.00 84 GLN A O 1
ATOM 683 N N . ILE A 1 85 ? 2.993 12.155 -4.970 1.00 90.81 85 ILE A N 1
ATOM 684 C CA . ILE A 1 85 ? 2.716 11.161 -3.919 1.00 90.81 85 ILE A CA 1
ATOM 685 C C . ILE A 1 85 ? 3.130 11.696 -2.544 1.00 90.81 85 ILE A C 1
ATOM 687 O O . ILE A 1 85 ? 2.343 11.594 -1.601 1.00 90.81 85 ILE A O 1
ATOM 691 N N . LEU A 1 86 ? 4.313 12.307 -2.437 1.00 90.19 86 LEU A N 1
ATOM 692 C CA . LEU A 1 86 ? 4.820 12.876 -1.188 1.00 90.19 86 LEU A CA 1
ATOM 693 C C . LEU A 1 86 ? 3.927 14.011 -0.664 1.00 90.19 86 LEU A C 1
ATOM 695 O O . LEU A 1 86 ? 3.518 13.984 0.496 1.00 90.19 86 LEU A O 1
ATOM 699 N N . ILE A 1 87 ? 3.566 14.977 -1.515 1.00 92.56 87 ILE A N 1
ATOM 700 C CA . ILE A 1 87 ? 2.693 16.104 -1.136 1.00 92.56 87 ILE A CA 1
ATOM 701 C C . ILE A 1 87 ? 1.338 15.588 -0.643 1.00 92.56 87 ILE A C 1
ATOM 703 O O . ILE A 1 87 ? 0.839 16.005 0.402 1.00 92.56 87 ILE A O 1
ATOM 707 N N . ILE A 1 88 ? 0.749 14.638 -1.368 1.00 90.62 88 ILE A N 1
ATOM 708 C CA . ILE A 1 88 ? -0.511 13.999 -0.983 1.00 90.62 88 ILE A CA 1
ATOM 709 C C . ILE A 1 88 ? -0.381 13.317 0.379 1.00 90.62 88 ILE A C 1
ATOM 711 O O . ILE A 1 88 ? -1.291 13.428 1.204 1.00 90.62 88 ILE A O 1
ATOM 715 N N . LEU A 1 89 ? 0.707 12.578 0.598 1.00 88.56 89 LEU A N 1
ATOM 716 C CA . LEU A 1 89 ? 0.959 11.863 1.844 1.00 88.56 89 LEU A CA 1
ATOM 717 C C . LEU A 1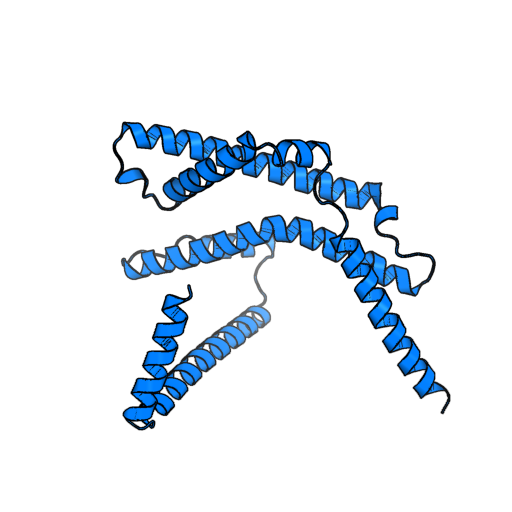 89 ? 1.005 12.838 3.025 1.00 88.56 89 LEU A C 1
ATOM 719 O O . LEU A 1 89 ? 0.315 12.622 4.021 1.00 88.56 89 LEU A O 1
ATOM 723 N N . LEU A 1 90 ? 1.733 13.948 2.876 1.00 90.75 90 LEU A N 1
ATOM 724 C CA . LEU A 1 90 ? 1.817 15.001 3.887 1.00 90.75 90 LEU A CA 1
ATOM 725 C C . LEU A 1 90 ? 0.446 15.615 4.181 1.00 90.75 90 LEU A C 1
ATOM 727 O O . LEU A 1 90 ? 0.066 15.721 5.347 1.00 90.75 90 LEU A O 1
ATOM 731 N N . ILE A 1 91 ? -0.338 15.949 3.149 1.00 92.00 91 ILE A N 1
ATOM 732 C CA . ILE A 1 91 ? -1.677 16.516 3.358 1.00 92.00 91 ILE A CA 1
ATOM 733 C C . ILE A 1 91 ? -2.595 15.514 4.072 1.00 92.00 91 ILE A C 1
ATOM 735 O O . ILE A 1 91 ? -3.328 15.910 4.978 1.00 92.00 91 ILE A O 1
ATOM 739 N N . LYS A 1 92 ? -2.542 14.218 3.725 1.00 90.19 92 LYS A N 1
ATOM 740 C CA . LYS A 1 92 ? -3.316 13.174 4.425 1.00 90.19 92 LYS A CA 1
ATOM 741 C C . LYS A 1 92 ? -2.937 13.069 5.898 1.00 90.19 92 LYS A C 1
ATOM 743 O O . LYS A 1 92 ? -3.828 12.943 6.732 1.00 90.19 92 LYS A O 1
ATOM 748 N N . ILE A 1 93 ? -1.645 13.127 6.222 1.00 89.44 93 ILE A N 1
ATOM 749 C CA . ILE A 1 93 ? -1.168 13.069 7.610 1.00 89.44 93 ILE A CA 1
ATOM 750 C C . ILE A 1 93 ? -1.646 14.304 8.380 1.00 89.44 93 ILE A C 1
ATOM 752 O O . ILE A 1 93 ? -2.263 14.162 9.435 1.00 89.44 93 ILE A O 1
ATOM 756 N N . ILE A 1 94 ? -1.441 15.506 7.829 1.00 92.31 94 ILE A N 1
ATOM 757 C CA . ILE A 1 94 ? -1.851 16.768 8.465 1.00 92.31 94 ILE A CA 1
ATOM 758 C C . ILE A 1 94 ? -3.368 16.798 8.676 1.00 92.31 94 ILE A C 1
ATOM 760 O O . ILE A 1 94 ? -3.834 17.056 9.786 1.00 92.31 94 ILE A O 1
ATOM 764 N N . TYR A 1 95 ? -4.150 16.487 7.639 1.00 93.88 95 TYR A N 1
ATOM 765 C CA . TYR A 1 95 ? -5.610 16.452 7.727 1.00 93.88 95 TYR A CA 1
ATOM 766 C C . TYR A 1 95 ? -6.108 15.341 8.660 1.00 93.88 95 TYR A C 1
ATOM 768 O O . TYR A 1 95 ? -7.076 15.529 9.398 1.00 93.88 95 TYR A O 1
ATOM 776 N N . GLY A 1 96 ? -5.429 14.194 8.673 1.00 91.69 96 GLY A N 1
ATOM 777 C CA . GLY A 1 96 ? -5.707 13.088 9.580 1.00 91.69 96 GLY A CA 1
ATOM 778 C C . GLY A 1 96 ? -5.541 13.483 11.047 1.00 91.69 96 GLY A C 1
ATOM 779 O O . GLY A 1 96 ? -6.465 13.293 11.839 1.00 91.69 96 GLY A O 1
ATOM 780 N N . ILE A 1 97 ? -4.411 14.112 11.388 1.00 90.94 97 ILE A N 1
ATOM 781 C CA . ILE A 1 97 ? -4.135 14.648 12.731 1.00 90.94 97 ILE A CA 1
ATOM 782 C C . ILE A 1 97 ? -5.137 15.753 13.084 1.00 90.94 97 ILE A C 1
ATOM 784 O O . ILE A 1 97 ? -5.690 15.758 14.186 1.00 90.94 97 ILE A O 1
ATOM 788 N N . TYR A 1 98 ? -5.417 16.662 12.145 1.00 94.06 98 TYR A N 1
ATOM 789 C CA . TYR A 1 98 ? -6.409 17.721 12.329 1.00 94.06 98 TYR A CA 1
ATOM 790 C C . TYR A 1 98 ? -7.793 17.140 12.651 1.00 94.06 98 TYR A C 1
ATOM 792 O O . TYR A 1 98 ? -8.427 17.547 13.622 1.00 94.06 98 TYR A O 1
ATOM 800 N N . THR A 1 99 ? -8.238 16.136 11.897 1.00 93.25 99 THR A N 1
ATOM 801 C CA . THR A 1 99 ? -9.524 15.459 12.121 1.00 93.25 99 THR A CA 1
ATOM 802 C C . THR A 1 99 ? -9.551 14.771 13.485 1.00 93.25 99 THR A C 1
ATOM 804 O O . THR A 1 99 ? -10.520 14.913 14.228 1.00 93.25 99 THR A O 1
ATOM 807 N N . LEU A 1 100 ? -8.467 14.096 13.874 1.00 91.12 100 LEU A N 1
ATOM 808 C CA . LEU A 1 100 ? -8.382 13.422 15.170 1.00 91.12 100 LEU A CA 1
ATOM 809 C C . LEU A 1 100 ? -8.462 14.408 16.351 1.00 91.12 100 LEU A C 1
ATOM 811 O O . LEU A 1 100 ? -9.101 14.105 17.361 1.00 91.12 100 LEU A O 1
ATOM 815 N N . LYS A 1 101 ? -7.839 15.588 16.221 1.00 91.75 101 LYS A N 1
ATOM 816 C CA . LYS A 1 101 ? -7.761 16.600 17.287 1.00 91.75 101 LYS A CA 1
ATOM 817 C C . LYS A 1 101 ? -8.998 17.501 17.356 1.00 91.75 101 LYS A C 1
ATOM 819 O O . LYS A 1 101 ? -9.528 17.717 18.441 1.00 91.75 101 LYS A O 1
ATOM 824 N N . TYR A 1 102 ? -9.454 18.026 16.219 1.00 93.50 102 TYR A N 1
ATOM 825 C CA . TYR A 1 102 ? -10.497 19.060 16.165 1.00 93.50 102 TYR A CA 1
ATOM 826 C C . TYR A 1 102 ? -11.898 18.503 15.890 1.00 93.50 102 TYR A C 1
ATOM 828 O O . TYR A 1 102 ? -12.885 19.117 16.288 1.00 93.50 102 TYR A O 1
ATOM 836 N N . LYS A 1 103 ? -12.009 17.323 15.267 1.00 91.31 103 LYS A N 1
ATOM 837 C CA . LYS A 1 103 ? -13.293 16.669 14.954 1.00 91.31 103 LYS A CA 1
ATOM 838 C C . LYS A 1 103 ? -13.564 15.461 15.852 1.00 91.31 103 LYS A C 1
ATOM 840 O O . LYS A 1 103 ? -14.203 14.496 15.444 1.00 91.31 103 LYS A O 1
ATOM 845 N N . SER A 1 104 ? -13.128 15.521 17.111 1.00 86.88 104 SER A N 1
ATOM 846 C CA . SER A 1 104 ? -13.295 14.441 18.097 1.00 86.88 104 SER A CA 1
ATOM 847 C C . SER A 1 104 ? -14.753 13.983 18.266 1.00 86.88 104 SER A C 1
ATOM 849 O O . SER A 1 104 ? -14.992 12.789 18.447 1.00 86.88 104 SER A O 1
ATOM 851 N N . LYS A 1 105 ? -15.714 14.907 18.117 1.00 88.19 105 LYS A N 1
ATOM 852 C CA . LYS A 1 105 ? -17.164 14.654 18.176 1.00 88.19 105 LYS A CA 1
ATOM 853 C C . LYS A 1 105 ? -17.667 13.732 17.062 1.00 88.19 105 LYS A C 1
ATOM 855 O O . LYS A 1 105 ? -18.608 12.971 17.273 1.00 88.19 105 LYS A O 1
ATOM 860 N N . GLU A 1 106 ? -17.031 13.742 15.887 1.00 87.69 106 GLU A N 1
ATOM 861 C CA . GLU A 1 106 ? -17.402 12.833 14.791 1.00 87.69 106 GLU A CA 1
ATOM 862 C C . GLU A 1 106 ? -17.148 11.364 15.180 1.00 87.69 106 GLU A C 1
ATOM 864 O O . GLU A 1 106 ? -17.865 10.470 14.731 1.00 87.69 106 GLU A O 1
ATOM 869 N N . PHE A 1 107 ? -16.216 11.107 16.104 1.00 87.06 107 PHE A N 1
ATOM 870 C CA . PHE A 1 107 ? -15.886 9.764 16.586 1.00 87.06 107 PHE A CA 1
ATOM 871 C C . PHE A 1 107 ? -16.787 9.273 17.733 1.00 87.06 107 PHE A C 1
ATOM 873 O O . PHE A 1 107 ? -16.789 8.079 18.018 1.00 87.06 107 PHE A O 1
ATOM 880 N N . GLU A 1 108 ? -17.589 10.138 18.365 1.00 86.75 108 GLU A N 1
ATOM 881 C CA . GLU A 1 108 ? -18.376 9.779 19.557 1.00 86.75 108 GLU A CA 1
ATOM 882 C C . GLU A 1 108 ? -19.602 8.914 19.217 1.00 86.75 108 GLU A C 1
ATOM 884 O O . GLU A 1 108 ? -20.488 9.307 18.451 1.00 86.75 108 GLU A O 1
ATOM 889 N N . VAL A 1 109 ? -19.687 7.708 19.780 1.00 78.12 109 VAL A N 1
ATOM 890 C CA . VAL A 1 109 ? -20.757 6.735 19.484 1.00 78.12 109 VAL A CA 1
ATOM 891 C C . VAL A 1 109 ? -21.934 6.859 20.479 1.00 78.12 109 VAL A C 1
ATOM 893 O O . VAL A 1 109 ? -22.228 5.901 21.156 1.00 78.12 109 VAL A O 1
ATOM 896 N N . ARG A 1 110 ? -22.640 8.003 20.583 1.00 77.56 110 ARG A N 1
ATOM 897 C CA . ARG A 1 110 ? -23.812 8.269 21.489 1.00 77.56 110 ARG A CA 1
ATOM 898 C C . ARG A 1 110 ? -23.612 7.943 22.998 1.00 77.56 110 ARG A C 1
ATOM 900 O O . ARG A 1 110 ? -22.676 7.281 23.411 1.00 77.56 110 ARG A O 1
ATOM 907 N N . ASN A 1 111 ? -24.480 8.456 23.872 1.00 58.28 111 ASN A N 1
ATOM 908 C CA . ASN A 1 111 ? -24.223 8.621 25.319 1.00 58.28 111 ASN A CA 1
ATOM 909 C C . ASN A 1 111 ? -24.405 7.350 26.183 1.00 58.28 111 ASN A C 1
ATOM 911 O O . ASN A 1 111 ? -25.363 7.253 26.942 1.00 58.28 111 ASN A O 1
ATOM 915 N N . SER A 1 112 ? -23.494 6.380 26.109 1.00 58.53 112 SER A N 1
ATOM 916 C CA . SER A 1 112 ? -23.401 5.288 27.096 1.00 58.53 112 SER A CA 1
ATOM 917 C C . SER A 1 112 ? -21.937 5.072 27.485 1.00 58.53 112 SER A C 1
ATOM 919 O O . SER A 1 112 ? -21.071 5.228 26.626 1.00 58.53 112 SER A O 1
ATOM 921 N N . PRO A 1 113 ? -21.605 4.714 28.738 1.00 57.09 113 PRO A N 1
ATOM 922 C CA . PRO A 1 113 ? -20.222 4.452 29.154 1.00 57.09 113 PRO A CA 1
ATOM 923 C C . PRO A 1 113 ? -19.522 3.370 28.312 1.00 57.09 113 PRO A C 1
ATOM 925 O O . PRO A 1 113 ? -18.327 3.483 28.045 1.00 57.09 113 PRO A O 1
ATOM 928 N N . LEU A 1 114 ? -20.264 2.391 27.774 1.00 61.66 114 LEU A N 1
ATOM 929 C CA . LEU A 1 114 ? -19.730 1.402 26.822 1.00 61.66 114 LEU A CA 1
ATOM 930 C C . LEU A 1 114 ? -19.215 2.044 25.514 1.00 61.66 114 LEU A C 1
ATOM 932 O O . LEU A 1 114 ? -18.373 1.486 24.812 1.00 61.66 114 LEU A O 1
ATOM 936 N N . ASN A 1 115 ? -19.683 3.250 25.194 1.00 71.50 115 ASN A N 1
ATOM 937 C CA . ASN A 1 115 ? -19.342 3.951 23.964 1.00 71.50 115 ASN A CA 1
ATOM 938 C C . ASN A 1 115 ? -18.007 4.696 24.036 1.00 71.50 115 ASN A C 1
ATOM 940 O O . ASN A 1 115 ? -17.482 5.071 22.985 1.00 71.50 115 ASN A O 1
ATOM 944 N N . GLN A 1 116 ? -17.405 4.863 25.222 1.00 80.81 116 GLN A N 1
ATOM 945 C CA . GLN A 1 116 ? -16.034 5.379 25.317 1.00 80.81 116 GLN A CA 1
ATOM 946 C C . GLN A 1 116 ? -15.041 4.407 24.668 1.00 80.81 116 GLN A C 1
ATOM 948 O O . GLN A 1 116 ? -14.226 4.831 23.848 1.00 80.81 116 GLN A O 1
ATOM 953 N N . TYR A 1 117 ? -15.181 3.102 24.930 1.00 80.44 117 TYR A N 1
ATOM 954 C CA . TYR A 1 117 ? -14.375 2.066 24.277 1.00 80.44 117 TYR A CA 1
ATOM 955 C C . TYR A 1 117 ? -14.607 2.032 22.764 1.00 80.44 117 TYR A C 1
ATOM 957 O O . TYR A 1 117 ? -13.649 2.056 21.996 1.00 80.44 117 TYR A O 1
ATOM 965 N N . ALA A 1 118 ? -15.866 2.077 22.312 1.00 83.38 118 ALA A N 1
ATOM 966 C CA . ALA A 1 118 ? -16.177 2.132 20.881 1.00 83.38 118 ALA A CA 1
ATOM 967 C C . ALA A 1 118 ? -15.590 3.385 20.195 1.00 83.38 118 ALA A C 1
ATOM 969 O O . ALA A 1 118 ? -15.117 3.307 19.062 1.00 83.38 118 ALA A O 1
ATOM 970 N N . THR A 1 119 ? -15.563 4.527 20.893 1.00 86.31 119 THR A N 1
ATOM 971 C CA . THR A 1 119 ? -14.957 5.781 20.410 1.00 86.31 119 THR A CA 1
ATOM 972 C C . THR A 1 119 ? -13.433 5.672 20.316 1.00 86.31 119 THR A C 1
ATOM 974 O O . THR A 1 119 ? -12.846 6.111 19.327 1.00 86.31 119 THR A O 1
ATOM 977 N N . GLN A 1 120 ? -12.774 5.060 21.307 1.00 84.06 120 GLN A N 1
ATOM 978 C CA . GLN A 1 120 ? -11.331 4.797 21.259 1.00 84.06 120 GLN A CA 1
ATOM 979 C C . GLN A 1 120 ? -10.976 3.833 20.122 1.00 84.06 120 GLN A C 1
ATOM 981 O O . GLN A 1 120 ? -10.063 4.121 19.352 1.00 84.06 120 GLN A O 1
ATOM 986 N N . ILE A 1 121 ? -11.745 2.754 19.948 1.00 83.06 121 ILE A N 1
ATOM 987 C CA . ILE A 1 121 ? -11.585 1.809 18.834 1.00 83.06 121 ILE A CA 1
ATOM 988 C C . ILE A 1 121 ? -11.747 2.531 17.490 1.00 83.06 121 ILE A C 1
ATOM 990 O O . ILE A 1 121 ? -10.908 2.363 16.609 1.00 83.06 121 ILE A O 1
ATOM 994 N N . ALA A 1 122 ? -12.757 3.393 17.335 1.00 87.56 122 ALA A N 1
ATOM 995 C CA . ALA A 1 122 ? -12.939 4.182 16.115 1.00 87.56 122 ALA A CA 1
ATOM 996 C C . ALA A 1 122 ? -11.733 5.096 15.822 1.00 87.56 122 ALA A C 1
ATOM 998 O O . ALA A 1 122 ? -11.309 5.197 14.670 1.00 87.56 122 ALA A O 1
ATOM 999 N N . ARG A 1 123 ? -11.144 5.723 16.854 1.00 86.56 123 ARG A N 1
ATOM 1000 C CA . ARG A 1 123 ? -9.923 6.542 16.725 1.00 86.56 123 ARG A CA 1
ATOM 1001 C C . ARG A 1 123 ? -8.698 5.708 16.358 1.00 86.56 123 ARG A C 1
ATOM 1003 O O . ARG A 1 123 ? -7.940 6.129 15.489 1.00 86.56 123 ARG A O 1
ATOM 1010 N N . ILE A 1 124 ? -8.519 4.537 16.974 1.00 79.81 124 ILE A N 1
ATOM 1011 C CA . ILE A 1 124 ? -7.424 3.607 16.657 1.00 79.81 124 ILE A CA 1
ATOM 1012 C C . ILE A 1 124 ? -7.551 3.130 15.213 1.00 79.81 124 ILE A C 1
ATOM 1014 O O . ILE A 1 124 ? -6.579 3.192 14.472 1.00 79.81 124 ILE A O 1
ATOM 1018 N N . ILE A 1 125 ? -8.748 2.729 14.783 1.00 84.81 125 ILE A N 1
ATOM 1019 C CA . ILE A 1 125 ? -8.999 2.282 13.408 1.00 84.81 125 ILE A CA 1
ATOM 1020 C C . ILE A 1 125 ? -8.768 3.412 12.419 1.00 84.81 125 ILE A C 1
ATOM 1022 O O . ILE A 1 125 ? -8.170 3.180 11.379 1.00 84.81 125 ILE A O 1
ATOM 1026 N N . TYR A 1 126 ? -9.197 4.635 12.725 1.00 87.94 126 TYR A N 1
ATOM 1027 C CA . TYR A 1 126 ? -8.947 5.786 11.862 1.00 87.94 126 TYR A CA 1
ATOM 1028 C C . TYR A 1 126 ? -7.453 6.130 11.776 1.00 87.94 126 TYR A C 1
ATOM 1030 O O . TYR A 1 126 ? -6.937 6.364 10.683 1.00 87.94 126 TYR A O 1
ATOM 1038 N N . CYS A 1 127 ? -6.739 6.083 12.905 1.00 84.50 127 CYS A N 1
ATOM 1039 C CA . CYS A 1 127 ? -5.286 6.238 12.954 1.00 84.50 127 CYS A CA 1
ATOM 1040 C C . CYS A 1 127 ? -4.591 5.141 12.142 1.00 84.50 127 CYS A C 1
ATOM 1042 O O . CYS A 1 127 ? -3.746 5.448 11.311 1.00 84.50 127 CYS A O 1
ATOM 1044 N N . ALA A 1 128 ? -5.016 3.884 12.289 1.00 81.12 128 ALA A N 1
ATOM 1045 C CA . ALA A 1 128 ? -4.559 2.774 11.466 1.00 81.12 128 ALA A CA 1
ATOM 1046 C C . ALA A 1 128 ? -4.943 2.973 9.996 1.00 81.12 128 ALA A C 1
ATOM 1048 O O . ALA A 1 128 ? -4.166 2.648 9.125 1.00 81.12 128 ALA A O 1
ATOM 1049 N N . LYS A 1 129 ? -6.080 3.580 9.662 1.00 83.50 129 LYS A N 1
ATOM 1050 C CA . LYS A 1 129 ? -6.464 3.870 8.271 1.00 83.50 129 LYS A CA 1
ATOM 1051 C C . LYS A 1 129 ? -5.510 4.878 7.621 1.00 83.50 129 LYS A C 1
ATOM 1053 O O . LYS A 1 129 ? -5.143 4.717 6.460 1.00 83.50 129 LYS A O 1
ATOM 1058 N N . ILE A 1 130 ? -5.104 5.907 8.368 1.00 83.62 130 ILE A N 1
ATOM 1059 C CA . ILE A 1 130 ? -4.106 6.895 7.930 1.00 83.62 130 ILE A CA 1
ATOM 1060 C C . ILE A 1 130 ? -2.720 6.248 7.885 1.00 83.62 130 ILE A C 1
ATOM 1062 O O . ILE A 1 130 ? -2.035 6.349 6.873 1.00 83.62 130 ILE A O 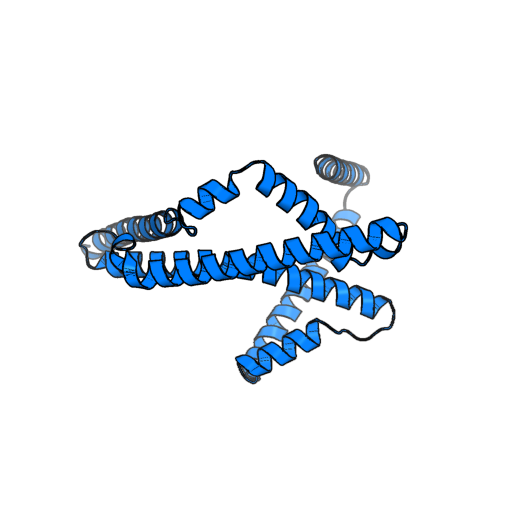1
ATOM 1066 N N . GLY A 1 131 ? -2.348 5.548 8.958 1.00 73.56 131 GLY A N 1
ATOM 1067 C CA . GLY A 1 131 ? -1.080 4.852 9.142 1.00 73.56 131 GLY A CA 1
ATOM 1068 C C . GLY A 1 131 ? -0.874 3.767 8.098 1.00 73.56 131 GLY A C 1
ATOM 1069 O O . GLY A 1 131 ? 0.057 3.871 7.325 1.00 73.56 131 GLY A O 1
ATOM 1070 N N . CYS A 1 132 ? -1.782 2.802 7.970 1.00 64.25 132 CYS A N 1
ATOM 1071 C CA . CYS A 1 132 ? -1.766 1.741 6.962 1.00 64.25 132 CYS A CA 1
ATOM 1072 C C . CYS A 1 132 ? -1.866 2.257 5.524 1.00 64.25 132 CYS A C 1
ATOM 1074 O O . CYS A 1 132 ? -1.389 1.575 4.625 1.00 64.25 132 CYS A O 1
ATOM 1076 N N . ALA A 1 133 ? -2.422 3.445 5.262 1.00 61.06 133 ALA A N 1
ATOM 1077 C CA . ALA A 1 133 ? -2.282 4.047 3.934 1.00 61.06 133 ALA A CA 1
ATOM 1078 C C . ALA A 1 133 ? -0.815 4.407 3.623 1.00 61.06 133 ALA A C 1
ATOM 1080 O O . ALA A 1 133 ? -0.416 4.373 2.461 1.00 61.06 133 ALA A O 1
ATOM 1081 N N . VAL A 1 134 ? -0.016 4.710 4.650 1.00 57.62 134 VAL A N 1
ATOM 1082 C CA . VAL A 1 134 ? 1.444 4.862 4.561 1.00 57.62 134 VAL A CA 1
ATOM 1083 C C . VAL A 1 134 ? 2.125 3.488 4.601 1.00 57.62 134 VAL A C 1
ATOM 1085 O O . VAL A 1 134 ? 2.913 3.163 3.717 1.00 57.62 134 VAL A O 1
ATOM 1088 N N . THR A 1 135 ? 1.757 2.640 5.567 1.00 53.69 135 THR A N 1
ATOM 1089 C CA . THR A 1 135 ? 2.386 1.340 5.829 1.00 53.69 135 THR A CA 1
ATOM 1090 C C . THR A 1 135 ? 2.116 0.313 4.742 1.00 53.69 135 THR A C 1
ATOM 1092 O O . THR A 1 135 ? 2.956 -0.541 4.540 1.00 53.69 135 THR A O 1
ATOM 1095 N N . GLY A 1 136 ? 1.006 0.368 4.006 1.00 52.91 136 GLY A N 1
ATOM 1096 C CA . GLY A 1 136 ? 0.786 -0.503 2.846 1.00 52.91 136 GLY A CA 1
ATOM 1097 C C . GLY A 1 136 ? 1.806 -0.227 1.739 1.00 52.91 136 GLY A C 1
ATOM 1098 O O . GLY A 1 136 ? 2.325 -1.158 1.129 1.00 52.91 136 GLY A O 1
ATOM 1099 N N . GLY A 1 137 ? 2.174 1.046 1.553 1.00 54.97 137 GLY A N 1
ATOM 1100 C CA . GLY A 1 137 ? 3.300 1.436 0.707 1.00 54.97 137 GLY A CA 1
ATOM 1101 C C . GLY A 1 137 ? 4.636 0.973 1.287 1.00 54.97 137 GLY A C 1
ATOM 1102 O O . GLY A 1 137 ? 5.448 0.414 0.555 1.00 54.97 137 GLY A O 1
ATOM 1103 N N . THR A 1 138 ? 4.836 1.137 2.601 1.00 53.78 138 THR A N 1
ATOM 1104 C CA . THR A 1 138 ? 6.055 0.706 3.308 1.00 53.78 138 THR A CA 1
ATOM 1105 C C . THR A 1 138 ? 6.248 -0.811 3.288 1.00 53.78 138 THR A C 1
ATOM 1107 O O . THR A 1 138 ? 7.336 -1.279 3.009 1.00 53.78 138 THR A O 1
ATOM 1110 N N . ALA A 1 139 ? 5.209 -1.604 3.531 1.00 57.34 139 ALA A N 1
ATOM 1111 C CA . ALA A 1 139 ? 5.262 -3.062 3.523 1.00 57.34 139 ALA A CA 1
ATOM 1112 C C . ALA A 1 139 ? 5.573 -3.584 2.119 1.00 57.34 139 ALA A C 1
ATOM 1114 O O . ALA A 1 139 ? 6.413 -4.465 1.975 1.00 57.34 139 ALA A O 1
ATOM 1115 N N . ALA A 1 140 ? 4.973 -2.989 1.082 1.00 57.56 140 ALA A N 1
ATOM 1116 C CA . ALA A 1 140 ? 5.328 -3.289 -0.300 1.00 57.56 140 ALA A CA 1
ATOM 1117 C C . ALA A 1 140 ? 6.790 -2.921 -0.612 1.00 57.56 140 ALA A C 1
ATOM 1119 O O . ALA A 1 140 ? 7.471 -3.682 -1.290 1.00 57.56 140 ALA A O 1
ATOM 1120 N N . THR A 1 141 ? 7.303 -1.802 -0.084 1.00 63.03 141 THR A N 1
ATOM 1121 C CA . THR A 1 141 ? 8.720 -1.427 -0.260 1.00 63.03 141 THR A CA 1
ATOM 1122 C C . THR A 1 141 ? 9.674 -2.309 0.540 1.00 63.03 141 THR A C 1
ATOM 1124 O O . THR A 1 141 ? 10.728 -2.649 0.019 1.00 63.03 141 THR A O 1
ATOM 1127 N N . ILE A 1 142 ? 9.317 -2.736 1.754 1.00 68.88 142 ILE A N 1
ATOM 1128 C CA . ILE A 1 142 ? 10.104 -3.691 2.551 1.00 68.88 142 ILE A CA 1
ATOM 1129 C C . ILE A 1 142 ? 10.126 -5.050 1.845 1.00 68.88 142 ILE A C 1
ATOM 1131 O O . ILE A 1 142 ? 11.200 -5.614 1.667 1.00 68.88 142 ILE A O 1
ATOM 1135 N N . ALA A 1 143 ? 8.979 -5.555 1.383 1.00 69.31 143 ALA A N 1
ATOM 1136 C CA . ALA A 1 143 ? 8.907 -6.812 0.638 1.00 69.31 143 ALA A CA 1
ATOM 1137 C C . ALA A 1 143 ? 9.703 -6.747 -0.677 1.00 69.31 143 ALA A C 1
ATOM 1139 O O . ALA A 1 143 ? 10.443 -7.677 -1.000 1.00 69.31 143 ALA A O 1
ATOM 1140 N N . ALA A 1 144 ? 9.604 -5.633 -1.410 1.00 63.88 144 ALA A N 1
ATOM 1141 C CA . ALA A 1 144 ? 10.401 -5.404 -2.612 1.00 63.88 144 ALA A CA 1
ATOM 1142 C C . ALA A 1 144 ? 11.903 -5.319 -2.295 1.00 63.88 144 ALA A C 1
ATOM 1144 O O . ALA A 1 144 ? 12.702 -5.916 -3.007 1.00 63.88 144 ALA A O 1
ATOM 1145 N N . GLY A 1 145 ? 12.285 -4.638 -1.210 1.00 75.62 145 GLY A N 1
ATOM 1146 C CA . GLY A 1 145 ? 13.671 -4.545 -0.748 1.00 75.62 145 GLY A CA 1
ATOM 1147 C C . GLY A 1 145 ? 14.246 -5.900 -0.334 1.00 75.62 145 GLY A C 1
ATOM 1148 O O . GLY A 1 145 ? 15.350 -6.240 -0.741 1.00 75.62 145 GLY A O 1
ATOM 1149 N N . ALA A 1 146 ? 13.474 -6.715 0.391 1.00 79.06 146 ALA A N 1
ATOM 1150 C CA . ALA A 1 146 ? 13.860 -8.082 0.739 1.00 79.06 146 ALA A CA 1
ATOM 1151 C C . ALA A 1 146 ? 14.021 -8.961 -0.511 1.00 79.06 146 ALA A C 1
ATOM 1153 O O . ALA A 1 146 ? 15.004 -9.684 -0.634 1.00 79.06 146 ALA A O 1
ATOM 1154 N N . SER A 1 147 ? 13.102 -8.838 -1.476 1.00 69.31 147 SER A N 1
ATOM 1155 C CA . SER A 1 147 ? 13.205 -9.540 -2.763 1.00 69.31 147 SER A CA 1
ATOM 1156 C C . SER A 1 147 ? 14.453 -9.110 -3.542 1.00 69.31 147 SER A C 1
ATOM 1158 O O . SER A 1 147 ? 15.117 -9.938 -4.160 1.00 69.31 147 SER A O 1
ATOM 1160 N N . PHE A 1 148 ? 14.802 -7.821 -3.495 1.00 72.38 148 PHE A N 1
ATOM 1161 C CA . PHE A 1 148 ? 16.005 -7.291 -4.133 1.00 72.38 148 PHE A CA 1
ATOM 1162 C C . PHE A 1 148 ? 17.284 -7.821 -3.473 1.00 72.38 148 PHE A C 1
ATOM 1164 O O . PHE A 1 148 ? 18.216 -8.211 -4.173 1.00 72.38 148 PHE A O 1
ATOM 1171 N N . ASP A 1 149 ? 17.309 -7.906 -2.143 1.00 84.81 149 ASP A N 1
ATOM 1172 C CA . ASP A 1 149 ? 18.421 -8.501 -1.398 1.00 84.81 149 ASP A CA 1
ATOM 1173 C C . ASP A 1 149 ? 18.620 -9.986 -1.736 1.00 84.81 149 ASP A C 1
ATOM 1175 O O . ASP A 1 149 ? 19.762 -10.418 -1.877 1.00 84.81 149 ASP A O 1
ATOM 1179 N N . SER A 1 150 ? 17.545 -10.754 -1.947 1.00 81.56 150 SER A N 1
ATOM 1180 C CA . SER A 1 150 ? 17.649 -12.139 -2.435 1.00 81.56 150 SER A CA 1
ATOM 1181 C C . SER A 1 150 ? 18.263 -12.223 -3.838 1.00 81.56 150 SER A C 1
ATOM 1183 O O . SER A 1 150 ? 19.051 -13.126 -4.113 1.00 81.56 150 SER A O 1
ATOM 1185 N N . VAL A 1 151 ? 17.949 -11.273 -4.729 1.00 78.38 151 VAL A N 1
ATOM 1186 C CA . VAL A 1 151 ? 18.561 -11.201 -6.071 1.00 78.38 151 VAL A CA 1
ATOM 1187 C C . VAL A 1 151 ? 20.046 -10.834 -5.986 1.00 78.38 151 VAL A C 1
ATOM 1189 O O . VAL A 1 151 ? 20.856 -11.402 -6.718 1.00 78.38 151 VAL A O 1
ATOM 1192 N N . LEU A 1 152 ? 20.421 -9.912 -5.092 1.00 77.38 152 LEU A N 1
ATOM 1193 C CA . LEU A 1 152 ? 21.823 -9.556 -4.853 1.00 77.38 152 LEU A CA 1
ATOM 1194 C C . LEU A 1 152 ? 22.620 -10.740 -4.300 1.00 77.38 152 LEU A C 1
ATOM 1196 O O . LEU A 1 152 ? 23.701 -11.028 -4.812 1.00 77.38 152 LEU A O 1
ATOM 1200 N N . GLU A 1 153 ? 22.062 -11.453 -3.323 1.00 90.56 153 GLU A N 1
ATOM 1201 C CA . GLU A 1 153 ? 22.668 -12.652 -2.738 1.00 90.56 153 GLU A CA 1
ATOM 1202 C C . GLU A 1 153 ? 22.885 -13.742 -3.796 1.00 90.56 153 GLU A C 1
ATOM 1204 O O . GLU A 1 153 ? 23.988 -14.276 -3.912 1.00 90.56 153 GLU A O 1
ATOM 1209 N N . ALA A 1 154 ? 21.885 -14.000 -4.647 1.00 84.19 154 ALA A N 1
ATOM 1210 C CA . ALA A 1 154 ? 22.013 -14.935 -5.768 1.00 84.19 154 ALA A CA 1
ATOM 1211 C C . ALA A 1 154 ? 23.086 -14.510 -6.792 1.00 84.19 154 ALA A C 1
ATOM 1213 O O . ALA A 1 154 ? 23.672 -15.356 -7.466 1.00 84.19 154 ALA A O 1
ATOM 1214 N N . ALA A 1 155 ? 23.373 -13.209 -6.898 1.00 81.94 155 ALA A N 1
ATOM 1215 C CA . ALA A 1 155 ? 24.441 -12.659 -7.732 1.00 81.94 155 ALA A CA 1
ATOM 1216 C C . ALA A 1 155 ? 25.817 -12.612 -7.031 1.00 81.94 155 ALA A C 1
ATOM 1218 O O . ALA A 1 155 ? 26.753 -12.019 -7.575 1.00 81.94 155 ALA A O 1
ATOM 1219 N N . GLY A 1 156 ? 25.954 -13.190 -5.832 1.00 91.06 156 GLY A N 1
ATOM 1220 C CA . GLY A 1 156 ? 27.192 -13.169 -5.047 1.00 91.06 156 GLY A CA 1
ATOM 1221 C C . GLY A 1 156 ? 27.522 -11.801 -4.443 1.00 91.06 156 GLY A C 1
ATOM 1222 O O . GLY A 1 156 ? 28.691 -11.512 -4.187 1.00 91.06 156 GLY A O 1
ATOM 1223 N N . ARG A 1 157 ? 26.519 -10.932 -4.255 1.00 90.88 157 ARG A N 1
ATOM 1224 C CA . ARG A 1 157 ? 26.663 -9.612 -3.621 1.00 90.88 157 ARG A CA 1
ATOM 1225 C C . ARG A 1 157 ? 26.015 -9.589 -2.239 1.00 90.88 157 ARG A C 1
ATOM 1227 O O . ARG A 1 157 ? 25.074 -10.326 -1.964 1.00 90.88 157 ARG A O 1
ATOM 1234 N N . GLU A 1 158 ? 26.514 -8.711 -1.375 1.00 92.88 158 GLU A N 1
ATOM 1235 C CA . GLU A 1 158 ? 25.960 -8.523 -0.033 1.00 92.88 158 GLU A CA 1
ATOM 1236 C C . GLU A 1 158 ? 24.566 -7.876 -0.069 1.00 92.88 158 GLU A C 1
ATOM 1238 O O . GLU A 1 158 ? 24.252 -7.060 -0.941 1.00 92.88 158 GLU A O 1
ATOM 1243 N N . LYS A 1 159 ? 23.735 -8.239 0.914 1.00 92.62 159 LYS A N 1
ATOM 1244 C CA . LYS A 1 159 ? 22.404 -7.662 1.153 1.00 92.62 159 LYS A CA 1
ATOM 1245 C C . LYS A 1 159 ? 22.545 -6.202 1.582 1.00 92.62 159 LYS A C 1
ATOM 1247 O O . LYS A 1 159 ? 23.410 -5.882 2.393 1.00 92.62 159 LYS A O 1
ATOM 1252 N N . VAL A 1 160 ? 21.682 -5.320 1.085 1.00 88.19 160 VAL A N 1
ATOM 1253 C CA . VAL A 1 160 ? 21.772 -3.871 1.340 1.00 88.19 160 VAL A CA 1
ATOM 1254 C C . VAL A 1 160 ? 20.542 -3.359 2.086 1.00 88.19 160 VAL A C 1
ATOM 1256 O O . VAL A 1 160 ? 20.670 -2.594 3.045 1.00 88.19 160 VAL A O 1
ATOM 1259 N N . PHE A 1 161 ? 19.342 -3.791 1.698 1.00 82.44 161 PHE A N 1
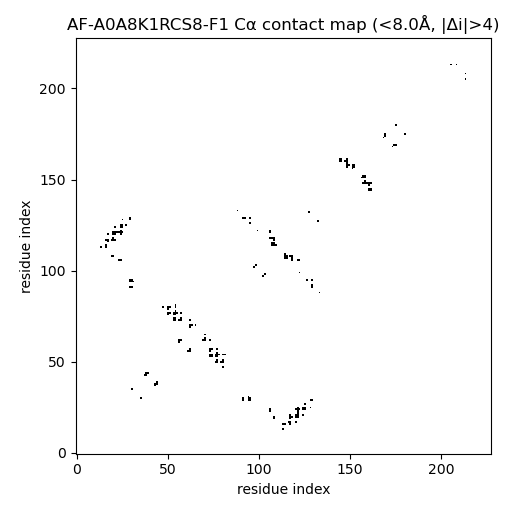ATOM 1260 C CA . PHE A 1 161 ? 18.091 -3.213 2.195 1.00 82.44 161 PHE A CA 1
ATOM 1261 C C . PHE A 1 161 ? 17.687 -3.737 3.575 1.00 82.44 161 PHE A C 1
ATOM 1263 O O . PHE A 1 161 ? 17.311 -2.951 4.447 1.00 82.44 161 PHE A O 1
ATOM 1270 N N . VAL A 1 162 ? 17.781 -5.045 3.803 1.00 88.56 162 VAL A N 1
ATOM 1271 C CA . VAL A 1 162 ? 17.444 -5.691 5.077 1.00 88.56 162 VAL A CA 1
ATOM 1272 C C . VAL A 1 162 ? 18.375 -5.217 6.202 1.00 88.56 162 VAL A C 1
ATOM 1274 O O . VAL A 1 162 ? 17.850 -4.816 7.246 1.00 88.56 162 VAL A O 1
ATOM 1277 N N . PRO A 1 163 ? 19.715 -5.152 6.030 1.00 87.50 163 PRO A N 1
ATOM 1278 C CA . PRO A 1 163 ? 20.601 -4.617 7.067 1.00 87.50 163 PRO A CA 1
ATOM 1279 C C . PRO A 1 163 ? 20.336 -3.138 7.373 1.00 87.50 163 PRO A C 1
ATOM 1281 O O . PRO A 1 163 ? 20.332 -2.742 8.540 1.00 87.50 163 PRO A O 1
ATOM 1284 N N . MET A 1 164 ? 20.060 -2.326 6.345 1.00 85.69 164 MET A N 1
ATOM 1285 C CA . MET A 1 164 ? 19.713 -0.911 6.511 1.00 85.69 164 MET A CA 1
ATOM 1286 C C . MET A 1 164 ? 18.400 -0.728 7.288 1.00 85.69 164 MET A C 1
ATOM 1288 O O . MET A 1 164 ? 18.316 0.121 8.174 1.00 85.69 164 MET A O 1
ATOM 1292 N N . LEU A 1 165 ? 17.370 -1.528 7.000 1.00 79.75 165 LEU A N 1
ATOM 1293 C CA . LEU A 1 165 ? 16.117 -1.505 7.764 1.00 79.75 165 LEU A CA 1
ATOM 1294 C C . LEU A 1 165 ? 16.330 -1.965 9.210 1.00 79.75 165 LEU A C 1
ATOM 1296 O O . LEU A 1 165 ? 15.778 -1.359 10.130 1.00 79.75 165 LEU A O 1
ATOM 1300 N N . GLY A 1 166 ? 17.156 -2.994 9.418 1.00 82.00 166 GLY A N 1
ATOM 1301 C CA . GLY A 1 166 ? 17.520 -3.482 10.748 1.00 82.00 166 GLY A CA 1
ATOM 1302 C C . GLY A 1 166 ? 18.231 -2.421 11.592 1.00 82.00 166 GLY A C 1
ATOM 1303 O O . GLY A 1 166 ? 17.892 -2.238 12.763 1.00 82.00 166 GLY A O 1
ATOM 1304 N N . SER A 1 167 ? 19.162 -1.667 10.999 1.00 84.50 167 SER A N 1
ATOM 1305 C CA . SER A 1 167 ? 19.866 -0.585 11.698 1.00 84.50 167 SER A CA 1
ATOM 1306 C C . SER A 1 167 ? 18.945 0.595 12.017 1.00 84.50 167 SER A C 1
ATOM 1308 O O . SER A 1 167 ? 18.994 1.125 13.129 1.00 84.50 167 SER A O 1
ATOM 1310 N N . LEU A 1 168 ? 18.045 0.958 11.097 1.00 75.31 168 LEU A N 1
ATOM 1311 C CA . LEU A 1 168 ? 17.064 2.021 11.314 1.00 75.31 168 LEU A CA 1
ATOM 1312 C C . LEU A 1 168 ? 16.066 1.645 12.415 1.00 75.31 168 LEU A C 1
ATOM 1314 O O . LEU A 1 168 ? 15.781 2.455 13.296 1.00 75.31 168 LEU A O 1
ATOM 1318 N N . TYR A 1 169 ? 15.599 0.395 12.424 1.00 78.06 169 TYR A N 1
ATOM 1319 C CA . TYR A 1 169 ? 14.759 -0.125 13.499 1.00 78.06 169 TYR A CA 1
ATOM 1320 C C . TYR A 1 169 ? 15.485 -0.068 14.850 1.00 78.06 169 TYR A C 1
ATOM 1322 O O . TYR A 1 169 ? 14.939 0.476 15.811 1.00 78.06 169 TYR A O 1
ATOM 1330 N N . LYS A 1 170 ? 16.735 -0.552 14.913 1.00 81.44 170 LYS A N 1
ATOM 1331 C CA . LYS A 1 170 ? 17.572 -0.485 16.123 1.00 81.44 170 LYS A CA 1
ATOM 1332 C C . LYS A 1 170 ? 17.781 0.957 16.601 1.00 81.44 170 LYS A C 1
ATOM 1334 O O . LYS A 1 170 ? 17.774 1.206 17.801 1.00 81.44 170 LYS A O 1
ATOM 1339 N N . SER A 1 171 ? 17.917 1.917 15.686 1.00 82.50 171 SER A N 1
ATOM 1340 C CA . SER A 1 171 ? 18.060 3.336 16.034 1.00 82.50 171 SER A CA 1
ATOM 1341 C C . SER A 1 171 ? 16.784 3.955 16.611 1.00 82.50 171 SER A C 1
ATOM 1343 O O . SER A 1 171 ? 16.884 4.857 17.438 1.00 82.50 171 SER A O 1
ATOM 1345 N N . VAL A 1 172 ? 15.600 3.531 16.156 1.00 75.81 172 VAL A N 1
ATOM 1346 C CA . VAL A 1 172 ? 14.314 4.116 16.582 1.00 75.81 172 VAL A CA 1
ATOM 1347 C C . VAL A 1 172 ? 13.786 3.450 17.850 1.00 75.81 172 VAL A C 1
ATOM 1349 O O . VAL A 1 172 ? 13.271 4.130 18.735 1.00 75.81 172 VAL A O 1
ATOM 1352 N N . PHE A 1 173 ? 13.903 2.126 17.939 1.00 80.00 173 PHE A N 1
ATOM 1353 C CA . PHE A 1 173 ? 13.290 1.329 19.003 1.00 80.00 173 PHE A CA 1
ATOM 1354 C C . PHE A 1 173 ? 14.301 0.777 20.017 1.00 80.00 173 PHE A C 1
ATOM 1356 O O . PHE A 1 173 ? 13.891 0.188 21.015 1.00 80.00 173 PHE A O 1
ATOM 1363 N N . GLY A 1 174 ? 15.601 0.992 19.796 1.00 86.62 174 GLY A N 1
ATOM 1364 C CA . GLY A 1 174 ? 16.675 0.451 20.626 1.00 86.62 174 GLY A CA 1
ATOM 1365 C C . GLY A 1 174 ? 17.036 -0.993 20.274 1.00 86.62 174 GLY A C 1
ATOM 1366 O O . GLY A 1 174 ? 16.557 -1.568 19.294 1.00 86.62 174 GLY A O 1
ATOM 1367 N N . GLU A 1 175 ? 17.917 -1.590 21.077 1.00 86.25 175 GLU A N 1
ATOM 1368 C CA . GLU A 1 175 ? 18.232 -3.012 20.945 1.00 86.25 175 GLU A CA 1
ATOM 1369 C C . GLU A 1 175 ? 17.040 -3.858 21.388 1.00 86.25 175 GLU A C 1
ATOM 1371 O O . GLU A 1 175 ? 16.472 -3.657 22.464 1.00 86.25 175 GLU A O 1
ATOM 1376 N N . LEU A 1 176 ? 16.656 -4.822 20.547 1.00 80.25 176 LEU A N 1
ATOM 1377 C CA . LEU A 1 176 ? 15.706 -5.844 20.957 1.00 80.25 176 LEU A CA 1
ATOM 1378 C C . LEU A 1 176 ? 16.287 -6.587 22.158 1.00 80.25 176 LEU A C 1
ATOM 1380 O O . LEU A 1 176 ? 17.443 -7.006 22.126 1.00 80.25 176 LEU A O 1
ATOM 1384 N N . SER A 1 177 ? 15.481 -6.799 23.200 1.00 83.06 177 SER A N 1
ATOM 1385 C CA . SER A 1 177 ? 15.923 -7.671 24.286 1.00 83.06 177 SER A CA 1
ATOM 1386 C C . SER A 1 177 ? 16.213 -9.065 23.726 1.00 83.06 177 SER A C 1
ATOM 1388 O O . SER A 1 177 ? 15.487 -9.552 22.851 1.00 83.06 177 SER A O 1
ATOM 1390 N N . SER A 1 178 ? 17.246 -9.722 24.255 1.00 82.19 178 SER A N 1
ATOM 1391 C CA . SER A 1 178 ? 17.641 -11.080 23.860 1.00 82.19 178 SER A CA 1
ATOM 1392 C C . SER A 1 178 ? 16.455 -12.051 23.868 1.00 82.19 178 SER A C 1
ATOM 1394 O O . SER A 1 178 ? 16.265 -12.806 22.920 1.00 82.19 178 SER A O 1
ATOM 1396 N N . HIS A 1 179 ? 15.573 -11.935 24.864 1.00 79.38 179 HIS A N 1
ATOM 1397 C CA . HIS A 1 179 ? 14.348 -12.731 24.977 1.00 79.38 179 HIS A CA 1
ATOM 1398 C C . HIS A 1 179 ? 13.337 -12.473 23.839 1.00 79.38 179 HIS A C 1
ATOM 1400 O O . HIS A 1 179 ? 12.596 -13.367 23.426 1.00 79.38 179 HIS A O 1
ATOM 1406 N N . THR A 1 180 ? 13.252 -11.244 23.325 1.00 76.38 180 THR A N 1
ATOM 1407 C CA . THR A 1 180 ? 12.369 -10.921 22.187 1.00 76.38 180 THR A CA 1
ATOM 1408 C C . THR A 1 180 ? 12.945 -11.472 20.890 1.00 76.38 180 THR A C 1
ATOM 1410 O O . THR A 1 180 ? 12.207 -12.008 20.066 1.00 76.38 180 THR A O 1
ATOM 1413 N N . GLN A 1 181 ? 14.264 -11.390 20.732 1.00 77.38 181 GLN A N 1
ATOM 1414 C CA . GLN A 1 181 ? 14.962 -11.922 19.568 1.00 77.38 181 GLN A CA 1
ATOM 1415 C C . GLN A 1 181 ? 14.884 -13.451 19.511 1.00 77.38 181 GLN A C 1
ATOM 1417 O O . GLN A 1 181 ? 14.580 -14.008 18.462 1.00 77.38 181 GLN A O 1
ATOM 1422 N N . GLU A 1 182 ? 15.038 -14.123 20.651 1.00 79.56 182 GLU A N 1
ATOM 1423 C CA . GLU A 1 182 ? 14.857 -15.572 20.768 1.00 79.56 182 GLU A CA 1
ATOM 1424 C C . GLU A 1 182 ? 13.427 -15.999 20.401 1.00 79.56 182 GLU A C 1
ATOM 1426 O O . GLU A 1 182 ? 13.230 -16.954 19.653 1.00 79.56 182 GLU A O 1
ATOM 1431 N N . ARG A 1 183 ? 12.411 -15.237 20.830 1.00 73.56 183 ARG A N 1
ATOM 1432 C CA . ARG A 1 183 ? 11.018 -15.470 20.415 1.00 73.56 183 ARG A CA 1
ATOM 1433 C C . ARG A 1 183 ? 10.810 -15.318 18.912 1.00 73.56 183 ARG A C 1
ATOM 1435 O O . ARG A 1 183 ? 10.113 -16.142 18.330 1.00 73.56 183 ARG A O 1
ATOM 1442 N N . ILE A 1 184 ? 11.386 -14.288 18.294 1.00 71.38 184 ILE A N 1
ATOM 1443 C CA . ILE A 1 184 ? 11.283 -14.083 16.842 1.00 71.38 184 ILE A CA 1
ATOM 1444 C C . ILE A 1 184 ? 11.968 -15.231 16.105 1.00 71.38 184 ILE A C 1
ATOM 1446 O O . ILE A 1 184 ? 11.356 -15.812 15.214 1.00 71.38 184 ILE A O 1
ATOM 1450 N N . ASN A 1 185 ? 13.172 -15.618 16.523 1.00 77.31 185 ASN A N 1
ATOM 1451 C CA . ASN A 1 185 ? 13.898 -16.737 15.927 1.00 77.31 185 ASN A CA 1
ATOM 1452 C C . ASN A 1 185 ? 13.114 -18.049 16.059 1.00 77.31 185 ASN A C 1
ATOM 1454 O O . ASN A 1 185 ? 12.997 -18.789 15.091 1.00 77.31 185 ASN A O 1
ATOM 1458 N N . ASN A 1 186 ? 12.489 -18.308 17.210 1.00 76.56 186 ASN A N 1
ATOM 1459 C CA . ASN A 1 186 ? 11.644 -19.489 17.396 1.00 76.56 186 ASN A CA 1
ATOM 1460 C C . ASN A 1 186 ? 10.395 -19.467 16.495 1.00 76.56 186 ASN A C 1
ATOM 1462 O O . ASN A 1 186 ? 9.985 -20.513 15.992 1.00 76.56 186 ASN A O 1
ATOM 1466 N N . ILE A 1 187 ? 9.798 -18.296 16.248 1.00 70.19 187 ILE A N 1
ATOM 1467 C CA . ILE A 1 187 ? 8.668 -18.145 15.314 1.00 70.19 187 ILE A CA 1
ATOM 1468 C C . ILE A 1 187 ? 9.124 -18.353 13.864 1.00 70.19 187 ILE A C 1
ATOM 1470 O O . ILE A 1 187 ? 8.458 -19.069 13.123 1.00 70.19 187 ILE A O 1
ATOM 1474 N N . VAL A 1 188 ? 10.257 -17.776 13.458 1.00 71.12 188 VAL A N 1
ATOM 1475 C CA . VAL A 1 188 ? 10.807 -17.951 12.103 1.00 71.12 188 VAL A CA 1
ATOM 1476 C C . VAL A 1 188 ? 11.162 -19.416 11.865 1.00 71.12 188 VAL A C 1
ATOM 1478 O O . VAL A 1 188 ? 10.638 -20.013 10.931 1.00 71.12 188 VAL A O 1
ATOM 1481 N N . ASN A 1 189 ? 11.917 -20.032 12.776 1.00 74.06 189 ASN A N 1
ATOM 1482 C CA . ASN A 1 189 ? 12.325 -21.432 12.666 1.00 74.06 189 ASN A CA 1
ATOM 1483 C C . ASN A 1 189 ? 11.124 -22.388 12.668 1.00 74.06 189 ASN A C 1
ATOM 1485 O O . ASN A 1 189 ? 11.116 -23.367 11.930 1.00 74.06 189 ASN A O 1
ATOM 1489 N N . SER A 1 190 ? 10.083 -22.111 13.464 1.00 69.38 190 SER A N 1
ATOM 1490 C CA . SER A 1 190 ? 8.852 -22.917 13.430 1.00 69.38 190 SER A CA 1
ATOM 1491 C C . SER A 1 190 ? 8.022 -22.685 12.165 1.00 69.38 190 SER A C 1
ATOM 1493 O O . SER A 1 190 ? 7.320 -23.594 11.731 1.00 69.38 190 SER A O 1
ATOM 1495 N N . THR A 1 191 ? 8.114 -21.510 11.540 1.00 67.50 191 THR A N 1
ATOM 1496 C CA . THR A 1 191 ? 7.437 -21.217 10.268 1.00 67.50 191 THR A CA 1
ATOM 1497 C C . THR A 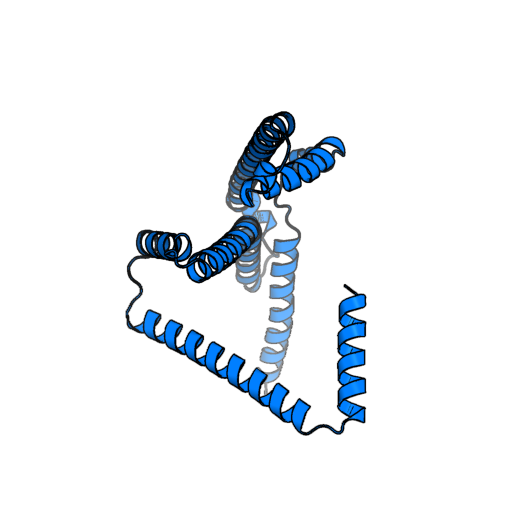1 191 ? 8.163 -21.867 9.089 1.00 67.50 191 THR A C 1
ATOM 1499 O O . THR A 1 191 ? 7.504 -22.468 8.245 1.00 67.50 191 THR A O 1
ATOM 1502 N N . GLU A 1 192 ? 9.497 -21.825 9.057 1.00 62.97 192 GLU A N 1
ATOM 1503 C CA . GLU A 1 192 ? 10.322 -22.516 8.053 1.00 62.97 192 GLU A CA 1
ATOM 1504 C C . GLU A 1 192 ? 10.184 -24.038 8.176 1.00 62.97 192 GLU A C 1
ATOM 1506 O O . GLU A 1 192 ? 9.857 -24.703 7.195 1.00 62.97 192 GLU A O 1
ATOM 1511 N N . ALA A 1 193 ? 10.277 -24.585 9.394 1.00 62.16 193 ALA A N 1
ATOM 1512 C CA . ALA A 1 193 ? 10.080 -26.016 9.628 1.00 62.16 193 ALA A CA 1
ATOM 1513 C C . ALA A 1 193 ? 8.669 -26.490 9.236 1.00 62.16 193 ALA A C 1
ATOM 1515 O O . ALA A 1 193 ? 8.513 -27.586 8.705 1.00 62.16 193 ALA A O 1
ATOM 1516 N N . ASN A 1 194 ? 7.630 -25.675 9.456 1.00 59.72 194 ASN A N 1
ATOM 1517 C CA . ASN A 1 194 ? 6.272 -26.011 9.020 1.00 59.72 194 ASN A CA 1
ATOM 1518 C C . ASN A 1 194 ? 6.073 -25.847 7.508 1.00 59.72 194 ASN A C 1
ATOM 1520 O O . ASN A 1 194 ? 5.307 -26.606 6.920 1.00 59.72 194 ASN A O 1
ATOM 1524 N N . SER A 1 195 ? 6.747 -24.888 6.868 1.00 61.44 195 SER A N 1
ATOM 1525 C CA . SER A 1 195 ? 6.727 -24.728 5.409 1.00 61.44 195 SER A CA 1
ATOM 1526 C C . SER A 1 195 ? 7.356 -25.940 4.722 1.00 61.44 195 SER A C 1
ATOM 1528 O O . SER A 1 195 ? 6.728 -26.548 3.855 1.00 61.44 195 SER A O 1
ATOM 1530 N N . ASP A 1 196 ? 8.544 -26.352 5.165 1.00 60.28 196 ASP A N 1
ATOM 1531 C CA . ASP A 1 196 ? 9.269 -27.475 4.567 1.00 60.28 196 ASP A CA 1
ATOM 1532 C C . ASP A 1 196 ? 8.590 -28.818 4.852 1.00 60.28 196 ASP A C 1
ATOM 1534 O O . ASP A 1 196 ? 8.507 -29.666 3.961 1.00 60.28 196 ASP A O 1
ATOM 1538 N N . ASN A 1 197 ? 8.020 -28.999 6.049 1.00 67.81 197 ASN A N 1
ATOM 1539 C CA . ASN A 1 197 ? 7.245 -30.199 6.365 1.00 67.81 197 ASN A CA 1
ATOM 1540 C C . ASN A 1 197 ? 5.952 -30.277 5.543 1.00 67.81 197 ASN A C 1
ATOM 1542 O O . ASN A 1 197 ? 5.664 -31.341 5.003 1.00 67.81 197 ASN A O 1
ATOM 1546 N N . ASN A 1 198 ? 5.224 -29.169 5.362 1.00 67.31 198 ASN A N 1
ATOM 1547 C CA . ASN A 1 198 ? 3.996 -29.161 4.558 1.00 67.31 198 ASN A CA 1
ATOM 1548 C C . ASN A 1 198 ? 4.274 -29.380 3.064 1.00 67.31 198 ASN A C 1
ATOM 1550 O O . ASN A 1 198 ? 3.534 -30.109 2.404 1.00 67.31 198 ASN A O 1
ATOM 1554 N N . VAL A 1 199 ? 5.345 -28.792 2.519 1.00 71.00 199 VAL A N 1
ATOM 1555 C CA . VAL A 1 199 ? 5.741 -29.020 1.118 1.00 71.00 199 VAL A CA 1
ATOM 1556 C C . VAL A 1 199 ? 6.230 -30.457 0.926 1.00 71.00 199 VAL A C 1
ATOM 1558 O O . VAL A 1 199 ? 5.830 -31.115 -0.032 1.00 71.00 199 VAL A O 1
ATOM 1561 N N . SER A 1 200 ? 7.032 -30.985 1.854 1.00 71.81 200 SER A N 1
ATOM 1562 C CA . SER A 1 200 ? 7.504 -32.375 1.816 1.00 71.81 200 SER A CA 1
ATOM 1563 C C . SER A 1 200 ? 6.356 -33.382 1.960 1.00 71.81 200 SER A C 1
ATOM 1565 O O . SER A 1 200 ? 6.327 -34.397 1.263 1.00 71.81 200 SER A O 1
ATOM 1567 N N . GLU A 1 201 ? 5.362 -33.090 2.800 1.00 79.00 201 GLU A N 1
ATOM 1568 C CA . GLU A 1 201 ? 4.153 -33.902 2.957 1.00 79.00 201 GLU A CA 1
ATOM 1569 C C . GLU A 1 201 ? 3.247 -33.830 1.719 1.00 79.00 201 GLU A C 1
ATOM 1571 O O . GLU A 1 201 ? 2.781 -34.869 1.252 1.00 79.00 201 GLU A O 1
ATOM 1576 N N . MET A 1 202 ? 3.077 -32.651 1.104 1.00 74.88 202 MET A N 1
ATOM 1577 C CA . MET A 1 202 ? 2.391 -32.528 -0.190 1.00 74.88 202 MET A CA 1
ATOM 1578 C C . MET A 1 202 ? 3.107 -33.308 -1.296 1.00 74.88 202 MET A C 1
ATOM 1580 O O . MET A 1 202 ? 2.442 -33.977 -2.084 1.00 74.88 202 MET A O 1
ATOM 1584 N N . ILE A 1 203 ? 4.443 -33.273 -1.351 1.00 79.81 203 ILE A N 1
ATOM 1585 C CA . ILE A 1 203 ? 5.225 -34.040 -2.333 1.00 79.81 203 ILE A CA 1
ATOM 1586 C C . ILE A 1 203 ? 5.055 -35.544 -2.100 1.00 79.81 203 ILE A C 1
ATOM 1588 O O . ILE A 1 203 ? 4.834 -36.280 -3.061 1.00 79.81 203 ILE A O 1
ATOM 1592 N N . LYS A 1 204 ? 5.109 -36.008 -0.847 1.00 86.25 204 LYS A N 1
ATOM 1593 C CA . LYS A 1 204 ? 4.891 -37.425 -0.511 1.00 86.25 204 LYS A CA 1
ATOM 1594 C C . LYS A 1 204 ? 3.475 -37.883 -0.846 1.00 86.25 204 LYS A C 1
ATOM 1596 O O . LYS A 1 204 ? 3.325 -38.947 -1.438 1.00 86.25 204 LYS A O 1
ATOM 1601 N N . ASN A 1 205 ? 2.463 -37.074 -0.534 1.00 86.06 205 ASN A N 1
ATOM 1602 C CA . ASN A 1 205 ? 1.073 -37.362 -0.892 1.00 86.06 205 ASN A CA 1
ATOM 1603 C C . ASN A 1 205 ? 0.872 -37.367 -2.411 1.00 86.06 205 ASN A C 1
ATOM 1605 O O . ASN A 1 205 ? 0.194 -38.238 -2.938 1.00 86.06 205 ASN A O 1
ATOM 1609 N N . TYR A 1 206 ? 1.520 -36.461 -3.142 1.00 86.25 206 TYR A N 1
ATOM 1610 C CA . TYR A 1 206 ? 1.483 -36.466 -4.604 1.00 86.25 206 TYR A CA 1
ATOM 1611 C C . TYR A 1 206 ? 2.202 -37.680 -5.216 1.00 86.25 206 TYR A C 1
ATOM 1613 O O . TYR A 1 206 ? 1.793 -38.185 -6.258 1.00 86.25 206 TYR A O 1
ATOM 1621 N N . GLN A 1 207 ? 3.278 -38.161 -4.589 1.00 90.38 207 GLN A N 1
ATOM 1622 C CA . GLN A 1 207 ? 4.001 -39.362 -5.023 1.00 90.38 207 GLN A CA 1
ATOM 1623 C C . GLN A 1 207 ? 3.258 -40.663 -4.697 1.00 90.38 207 GLN A C 1
ATOM 1625 O O . GLN A 1 207 ? 3.489 -41.659 -5.377 1.00 90.38 207 GLN A O 1
ATOM 1630 N N . SER A 1 208 ? 2.387 -40.668 -3.684 1.00 92.88 208 SER A N 1
ATOM 1631 C CA . SER A 1 208 ? 1.573 -41.834 -3.317 1.00 92.88 208 SER A CA 1
ATOM 1632 C C . SER A 1 208 ? 0.243 -41.930 -4.074 1.00 92.88 208 SER A C 1
ATOM 1634 O O . SER A 1 208 ? -0.418 -42.964 -3.998 1.00 92.88 208 SER A O 1
ATOM 1636 N N . MET A 1 209 ? -0.147 -40.886 -4.812 1.00 93.94 209 MET A N 1
ATOM 1637 C CA . MET A 1 209 ? -1.327 -40.886 -5.682 1.00 93.94 209 MET A CA 1
ATOM 1638 C C . MET A 1 209 ? -1.142 -41.786 -6.909 1.00 93.94 209 MET A C 1
ATOM 1640 O O . MET A 1 209 ? -0.031 -41.954 -7.416 1.00 93.94 209 MET A O 1
ATOM 1644 N N . SER A 1 210 ? -2.249 -42.330 -7.424 1.00 95.81 210 SER A N 1
ATOM 1645 C CA . SER A 1 210 ? -2.231 -43.067 -8.690 1.00 95.81 210 SER A CA 1
ATOM 1646 C C . SER A 1 210 ? -1.908 -42.129 -9.860 1.00 95.81 210 SER A C 1
ATOM 1648 O O . SER A 1 210 ? -2.172 -40.928 -9.793 1.00 95.81 210 SER A O 1
ATOM 1650 N N . ASP A 1 211 ? -1.356 -42.652 -10.958 1.00 96.06 211 ASP A N 1
ATOM 1651 C CA . ASP A 1 211 ? -0.996 -41.823 -12.120 1.00 96.06 211 ASP A CA 1
ATOM 1652 C C . ASP A 1 211 ? -2.195 -41.046 -12.690 1.00 96.06 211 ASP A C 1
ATOM 1654 O O . ASP A 1 211 ? -2.039 -39.926 -13.180 1.00 96.06 211 ASP A O 1
ATOM 1658 N N . GLN A 1 212 ? -3.401 -41.608 -12.571 1.00 95.62 212 GLN A N 1
ATOM 1659 C CA . GLN A 1 212 ? -4.634 -40.966 -13.012 1.00 95.62 212 GLN A CA 1
ATOM 1660 C C . GLN A 1 212 ? -5.022 -39.790 -12.103 1.00 95.62 212 GLN A C 1
ATOM 1662 O O . GLN A 1 212 ? -5.302 -38.704 -12.610 1.00 95.62 212 GLN A O 1
ATOM 1667 N N . ASP A 1 213 ? -4.928 -39.957 -10.781 1.00 92.69 213 ASP A N 1
ATOM 1668 C CA . ASP A 1 213 ? -5.208 -38.880 -9.819 1.00 92.69 213 ASP A CA 1
ATOM 1669 C C . ASP A 1 213 ? -4.168 -37.751 -9.912 1.00 92.69 213 ASP A C 1
ATOM 1671 O O . ASP A 1 213 ? -4.485 -36.572 -9.746 1.00 92.69 213 ASP A O 1
ATOM 1675 N N . ARG A 1 214 ? -2.909 -38.094 -10.222 1.00 94.06 214 ARG A N 1
ATOM 1676 C CA . ARG A 1 214 ? -1.833 -37.112 -10.430 1.00 94.06 214 ARG A CA 1
ATOM 1677 C C . ARG A 1 214 ? -2.091 -36.253 -11.664 1.00 94.06 214 ARG A C 1
ATOM 1679 O O . ARG A 1 214 ? -1.890 -35.041 -11.611 1.00 94.06 214 ARG A O 1
ATOM 1686 N N . LEU A 1 215 ? -2.555 -36.860 -12.758 1.00 94.25 215 LEU A N 1
ATOM 1687 C CA . LEU A 1 215 ? -2.939 -36.137 -13.974 1.00 94.25 215 LEU A CA 1
ATOM 1688 C C . LEU A 1 215 ? -4.141 -35.217 -13.734 1.00 94.25 215 LEU A C 1
ATOM 1690 O O . LEU A 1 215 ? -4.122 -34.070 -14.184 1.00 94.25 215 LEU A O 1
ATOM 1694 N N . GLU A 1 216 ? -5.146 -35.683 -12.991 1.00 95.81 216 GLU A N 1
ATOM 1695 C CA . GLU A 1 216 ? -6.304 -34.865 -12.616 1.00 95.81 216 GLU A CA 1
ATOM 1696 C C . GLU A 1 216 ? -5.880 -33.667 -11.755 1.00 95.81 216 GLU A C 1
ATOM 1698 O O . GLU A 1 216 ? -6.203 -32.522 -12.081 1.00 95.81 216 GLU A O 1
ATOM 1703 N N . PHE A 1 217 ? -5.046 -33.896 -10.738 1.00 92.56 217 PHE A N 1
ATOM 1704 C CA . PHE A 1 217 ? -4.507 -32.839 -9.883 1.00 92.56 217 PHE A CA 1
ATOM 1705 C C . PHE A 1 217 ? -3.703 -31.785 -10.666 1.00 92.56 217 PHE A C 1
ATOM 1707 O O . PHE A 1 217 ? -3.891 -30.582 -10.468 1.00 92.56 217 PHE A O 1
ATOM 1714 N N . LEU A 1 218 ? -2.840 -32.208 -11.599 1.00 92.00 218 LEU A N 1
ATOM 1715 C CA . LEU A 1 218 ? -2.097 -31.285 -12.466 1.00 92.00 218 LEU A CA 1
ATOM 1716 C C . LEU A 1 218 ? -3.020 -30.487 -13.397 1.00 92.00 218 LEU A C 1
ATOM 1718 O O . LEU A 1 218 ? -2.773 -29.304 -13.644 1.00 92.00 218 LEU A O 1
ATOM 1722 N N . SER A 1 219 ? -4.087 -31.111 -13.902 1.00 94.38 219 SER A N 1
ATOM 1723 C CA . SER A 1 219 ? -5.069 -30.428 -14.748 1.00 94.38 219 SER A CA 1
ATOM 1724 C C . SER A 1 219 ? -5.840 -29.345 -13.981 1.00 94.38 219 SER A C 1
ATOM 1726 O O . SER A 1 219 ? -6.059 -28.255 -14.513 1.00 94.38 219 SER A O 1
ATOM 1728 N N . GLU A 1 220 ? -6.157 -29.593 -12.706 1.00 94.94 220 GLU A N 1
ATOM 1729 C CA . GLU A 1 220 ? -6.821 -28.636 -11.816 1.00 94.94 220 GLU A CA 1
ATOM 1730 C C . GLU A 1 220 ? -5.922 -27.417 -11.536 1.00 94.94 220 GLU A C 1
ATOM 1732 O O . GLU A 1 220 ? -6.380 -26.275 -11.621 1.00 94.94 220 GLU A O 1
ATOM 1737 N N . ILE A 1 221 ? -4.622 -27.640 -11.289 1.00 88.69 221 ILE A N 1
ATOM 1738 C CA . ILE A 1 221 ? -3.637 -26.560 -11.086 1.00 88.69 221 ILE A CA 1
ATOM 1739 C C . ILE A 1 221 ? -3.514 -25.681 -12.333 1.00 88.69 221 ILE A C 1
ATOM 1741 O O . ILE A 1 221 ? -3.549 -24.453 -12.225 1.00 88.69 221 ILE A O 1
ATOM 1745 N N . ASN A 1 222 ? -3.393 -26.287 -13.517 1.00 90.25 222 ASN A N 1
ATOM 1746 C CA . ASN A 1 222 ? -3.294 -25.533 -14.768 1.00 90.25 222 ASN A CA 1
ATOM 1747 C C . ASN A 1 222 ? -4.560 -24.709 -15.030 1.00 90.25 222 ASN A C 1
ATOM 1749 O O . ASN A 1 222 ? -4.466 -23.542 -15.406 1.00 90.25 222 ASN A O 1
ATOM 1753 N N . ARG A 1 223 ? -5.740 -25.265 -14.729 1.00 93.00 223 ARG A N 1
ATOM 1754 C CA . ARG A 1 223 ? -7.017 -24.550 -14.846 1.00 93.00 223 ARG A CA 1
ATOM 1755 C C . ARG A 1 223 ? -7.102 -23.329 -13.924 1.00 93.00 223 ARG A C 1
ATOM 1757 O O . ARG A 1 223 ? -7.694 -22.324 -14.305 1.00 93.00 223 ARG A O 1
ATOM 1764 N N . GLU A 1 224 ? -6.542 -23.393 -12.717 1.00 88.38 224 GLU A N 1
ATOM 1765 C CA . GLU A 1 224 ? -6.488 -22.243 -11.797 1.00 88.38 224 GLU A CA 1
ATOM 1766 C C . GLU A 1 224 ? -5.449 -21.192 -12.215 1.00 88.38 224 GLU A C 1
ATOM 1768 O O . GLU A 1 224 ? -5.671 -19.997 -12.006 1.00 88.38 224 GLU A O 1
ATOM 1773 N N . LEU A 1 225 ? -4.340 -21.605 -12.837 1.00 83.12 225 LEU A N 1
ATOM 1774 C CA . LEU A 1 225 ? -3.352 -20.677 -13.392 1.00 83.12 225 LEU A CA 1
ATOM 1775 C C . LEU A 1 225 ? -3.899 -19.900 -14.596 1.00 83.12 225 LEU A C 1
ATOM 1777 O O . LEU A 1 225 ? -3.623 -18.711 -14.703 1.00 83.12 225 LEU A O 1
ATOM 1781 N N . GLU A 1 226 ? -4.718 -20.522 -15.447 1.00 89.94 226 GLU A N 1
ATOM 1782 C CA . GLU A 1 226 ? -5.354 -19.856 -16.599 1.00 89.94 226 GLU A CA 1
ATOM 1783 C C . GLU A 1 226 ? -6.471 -18.870 -16.214 1.00 89.94 226 GLU A C 1
ATOM 1785 O O . GLU A 1 226 ? -6.847 -18.012 -17.012 1.00 89.94 226 GLU A O 1
ATOM 1790 N N . LYS A 1 227 ? -7.013 -18.964 -14.992 1.00 85.81 227 LYS A N 1
ATOM 1791 C CA . LYS A 1 227 ? -8.013 -18.009 -14.479 1.00 85.81 227 LYS A CA 1
ATOM 1792 C C . LYS A 1 227 ? -7.406 -16.690 -13.984 1.00 85.81 227 LYS A C 1
ATOM 1794 O O . LYS A 1 227 ? -8.171 -15.772 -13.679 1.00 85.81 227 LYS A O 1
ATOM 1799 N N . LYS A 1 228 ? -6.081 -16.605 -13.841 1.00 57.84 228 LYS A N 1
ATOM 1800 C CA . LYS A 1 228 ? -5.362 -15.412 -13.367 1.00 57.84 228 LYS A CA 1
ATOM 1801 C C . LYS A 1 228 ? -4.779 -14.608 -14.517 1.00 57.84 228 LYS A C 1
ATOM 1803 O O . LYS A 1 228 ? -4.839 -13.363 -14.399 1.00 57.84 228 LYS A O 1
#

Radius of gyration: 25.44 Å; Cα contacts (8 Å, |Δi|>4): 119; chains: 1; bounding box: 57×63×64 Å